Protein AF-A0AAW3HEC1-F1 (afdb_monomer_lite)

Sequence (318 aa):
MKDIKKDVIDVPFTTSTTESTTIYQYTATEDMMFLAEIMDSTYYPVSLELYQTDSQTASQIVFEYQYSIGADRGYVFMPAGSQWSFEMSLTHTAASGTISFQFTPAAEASIPFSLPPQSRTLLTSFTAPIYSNMELALYAASAFPLDAQVVDKAGNVLGAYSYMSDPYMHVSWFFNGTTFEPGSEYDIYISNPADSGSDVSGYFILELLLTENDSAQFTLPADKLPQTVYTRVSPSDEYITKVTLAEASDLPVILQITNGDLVMEHEFFIAGQQWQPDQIVYFKFNSETQFNLINNTSPLTAVNGQLDFIFTPHNNME

Structure (mmCIF, N/CA/C/O backbone):
data_AF-A0AAW3HEC1-F1
#
_entry.id   AF-A0AAW3HEC1-F1
#
loop_
_atom_site.group_PDB
_atom_site.id
_atom_site.type_symbol
_atom_site.label_atom_id
_atom_site.label_alt_id
_atom_site.label_comp_id
_atom_site.label_asym_id
_atom_site.label_entity_id
_atom_site.label_seq_id
_atom_site.pdbx_PDB_ins_code
_atom_site.Cartn_x
_atom_site.Cartn_y
_atom_site.Cartn_z
_atom_site.occupancy
_atom_site.B_iso_or_equiv
_atom_site.auth_seq_id
_atom_site.auth_comp_id
_atom_site.auth_asym_id
_atom_site.auth_atom_id
_atom_site.pdbx_PDB_model_num
ATOM 1 N N . MET A 1 1 ? 21.478 -14.865 -0.674 1.00 31.72 1 MET A N 1
ATOM 2 C CA . MET A 1 1 ? 21.033 -13.489 -0.956 1.00 31.72 1 MET A CA 1
ATOM 3 C C . MET A 1 1 ? 22.146 -12.832 -1.744 1.00 31.72 1 MET A C 1
ATOM 5 O O . MET A 1 1 ? 23.281 -12.910 -1.294 1.00 31.72 1 MET A O 1
ATOM 9 N N . LYS A 1 2 ? 21.873 -12.353 -2.961 1.00 29.81 2 LYS A N 1
ATOM 10 C CA . LYS A 1 2 ? 22.824 -11.495 -3.677 1.00 29.81 2 LYS A CA 1
ATOM 11 C C . LYS A 1 2 ? 22.754 -10.122 -3.014 1.00 29.81 2 LYS A C 1
ATOM 13 O O . LYS A 1 2 ? 21.647 -9.656 -2.762 1.00 29.81 2 LYS A O 1
ATOM 18 N N . ASP A 1 3 ? 23.902 -9.530 -2.711 1.00 32.19 3 ASP A N 1
ATOM 19 C CA . ASP A 1 3 ? 23.981 -8.142 -2.262 1.00 32.19 3 ASP A CA 1
ATOM 20 C C . ASP A 1 3 ? 23.429 -7.255 -3.383 1.00 32.19 3 ASP A C 1
ATOM 22 O O . ASP A 1 3 ? 24.042 -7.143 -4.445 1.00 32.19 3 ASP A O 1
ATOM 26 N N . ILE A 1 4 ? 22.236 -6.700 -3.172 1.00 40.84 4 ILE A N 1
ATOM 27 C CA . ILE A 1 4 ? 21.611 -5.746 -4.089 1.00 40.84 4 ILE A CA 1
ATOM 28 C C . ILE A 1 4 ? 22.456 -4.475 -4.015 1.00 40.84 4 ILE A C 1
ATOM 30 O O . ILE A 1 4 ? 22.558 -3.862 -2.948 1.00 40.84 4 ILE A O 1
ATOM 34 N N . LYS A 1 5 ? 23.089 -4.081 -5.123 1.00 45.50 5 LYS A N 1
ATOM 35 C CA . LYS A 1 5 ? 23.724 -2.763 -5.216 1.00 45.50 5 LYS A CA 1
ATOM 36 C C . LYS A 1 5 ? 22.615 -1.728 -5.355 1.00 45.50 5 LYS A C 1
ATOM 38 O O . LYS A 1 5 ? 22.161 -1.435 -6.453 1.00 45.50 5 LYS A O 1
ATOM 43 N N . LYS A 1 6 ? 22.165 -1.216 -4.216 1.00 58.75 6 LYS A N 1
ATOM 44 C CA . LYS A 1 6 ? 21.330 -0.024 -4.150 1.00 58.75 6 LYS A CA 1
ATOM 45 C C . LYS A 1 6 ? 22.248 1.189 -4.224 1.00 58.75 6 LYS A C 1
ATOM 47 O O . LYS A 1 6 ? 23.088 1.360 -3.339 1.00 58.75 6 LYS A O 1
ATOM 52 N N . ASP A 1 7 ? 22.085 2.014 -5.251 1.00 73.44 7 ASP A N 1
ATOM 53 C CA . ASP A 1 7 ? 22.630 3.367 -5.212 1.00 73.44 7 ASP A CA 1
ATOM 54 C C . ASP A 1 7 ? 21.612 4.226 -4.462 1.00 73.44 7 ASP A C 1
ATOM 56 O O . ASP A 1 7 ? 20.541 4.542 -4.980 1.00 73.44 7 ASP A O 1
ATOM 60 N N . VAL A 1 8 ? 21.929 4.522 -3.202 1.00 80.69 8 VAL A N 1
ATOM 61 C CA . VAL A 1 8 ? 21.135 5.396 -2.332 1.00 80.69 8 VAL A CA 1
ATOM 62 C C . VAL A 1 8 ? 21.803 6.762 -2.300 1.00 80.69 8 VAL A C 1
ATOM 64 O O . VAL A 1 8 ? 23.005 6.863 -2.035 1.00 80.69 8 VAL A O 1
ATOM 67 N N . ILE A 1 9 ? 21.038 7.803 -2.609 1.00 84.25 9 ILE A N 1
ATOM 68 C CA . ILE A 1 9 ? 21.532 9.171 -2.727 1.00 84.25 9 ILE A CA 1
ATOM 69 C C . ILE A 1 9 ? 20.620 10.092 -1.932 1.00 84.25 9 ILE A C 1
ATOM 71 O O . ILE A 1 9 ? 19.486 10.346 -2.325 1.00 84.25 9 ILE A O 1
ATOM 75 N N . ASP A 1 10 ? 21.161 10.641 -0.852 1.00 84.69 10 ASP A N 1
ATOM 76 C CA . ASP A 1 10 ? 20.460 11.614 -0.024 1.00 84.69 10 ASP A CA 1
ATOM 77 C C . ASP A 1 10 ? 20.751 13.028 -0.531 1.00 84.69 10 ASP A C 1
ATOM 79 O O . ASP A 1 10 ? 21.907 13.452 -0.642 1.00 84.69 10 ASP A O 1
ATOM 83 N N . VAL A 1 11 ? 19.692 13.767 -0.849 1.00 84.88 11 VAL A N 1
ATOM 84 C CA . VAL A 1 11 ? 19.761 15.115 -1.407 1.00 84.88 11 VAL A CA 1
ATOM 85 C C . VAL A 1 11 ? 19.041 16.083 -0.470 1.00 84.88 11 VAL A C 1
ATOM 87 O O . VAL A 1 11 ? 17.834 15.948 -0.250 1.00 84.88 11 VAL A O 1
ATOM 90 N N . PRO A 1 12 ? 19.740 17.086 0.091 1.00 85.94 12 PRO A N 1
ATOM 91 C CA . PRO A 1 12 ? 19.075 18.133 0.845 1.00 85.94 12 PRO A CA 1
ATOM 92 C C . PRO A 1 12 ? 18.252 19.005 -0.105 1.00 85.94 12 PRO A C 1
ATOM 94 O O . PRO A 1 12 ? 18.717 19.372 -1.186 1.00 85.94 12 PRO A O 1
ATOM 97 N N . PHE A 1 13 ? 17.055 19.397 0.319 1.00 82.56 13 PHE A N 1
ATOM 98 C CA . PHE A 1 13 ? 16.207 20.312 -0.431 1.00 82.56 13 PHE A CA 1
ATOM 99 C C . PHE A 1 13 ? 15.850 21.550 0.387 1.00 82.56 13 PHE A C 1
ATOM 101 O O . PHE A 1 13 ? 15.778 21.554 1.618 1.00 82.56 13 PHE A O 1
ATOM 108 N N . THR A 1 14 ? 15.612 22.642 -0.325 1.00 78.25 14 THR A N 1
ATOM 109 C CA . THR A 1 14 ? 14.980 23.846 0.206 1.00 78.25 14 THR A CA 1
ATOM 110 C C . THR A 1 14 ? 14.067 24.377 -0.879 1.00 78.25 14 THR A C 1
ATOM 112 O O . THR A 1 14 ? 14.481 24.516 -2.026 1.00 78.25 14 THR A O 1
ATOM 115 N N . THR A 1 15 ? 12.823 24.643 -0.519 1.00 72.88 15 THR A N 1
ATOM 116 C CA . THR A 1 15 ? 11.780 25.067 -1.454 1.00 72.88 15 THR A CA 1
ATOM 117 C C . THR A 1 15 ? 11.322 26.484 -1.140 1.00 72.88 15 THR A C 1
ATOM 119 O O . THR A 1 15 ? 11.406 26.950 0.000 1.00 72.88 15 THR A O 1
ATOM 122 N N . SER A 1 16 ? 10.826 27.180 -2.162 1.00 68.56 16 SER A N 1
ATOM 123 C CA . SER A 1 16 ? 10.158 28.473 -2.013 1.00 68.56 16 SER A CA 1
ATOM 124 C C . SER A 1 16 ? 8.678 28.341 -2.377 1.00 68.56 16 SER A C 1
ATOM 126 O O . SER A 1 16 ? 8.289 27.427 -3.094 1.00 68.56 16 SER A O 1
ATOM 128 N N . THR A 1 17 ? 7.836 29.252 -1.894 1.00 65.69 17 THR A N 1
ATOM 129 C CA . THR A 1 17 ? 6.371 29.190 -2.068 1.00 65.69 17 THR A CA 1
ATOM 130 C C . THR A 1 17 ? 5.877 29.442 -3.498 1.00 65.69 17 THR A C 1
ATOM 132 O O . THR A 1 17 ? 4.670 29.492 -3.707 1.00 65.69 17 THR A O 1
ATOM 135 N N . THR A 1 18 ? 6.762 29.710 -4.460 1.00 63.62 18 THR A N 1
ATOM 136 C CA . THR A 1 18 ? 6.374 30.290 -5.758 1.00 63.62 18 THR A CA 1
ATOM 137 C C . THR A 1 18 ? 6.960 29.608 -6.988 1.00 63.62 18 THR A C 1
ATOM 139 O O . THR A 1 18 ? 6.487 29.901 -8.081 1.00 63.62 18 THR A O 1
ATOM 142 N N . GLU A 1 19 ? 7.956 28.730 -6.855 1.00 66.31 19 GLU A N 1
ATOM 143 C CA . GLU A 1 19 ? 8.643 28.114 -8.001 1.00 66.31 19 GLU A CA 1
ATOM 144 C C . GLU A 1 19 ? 9.064 26.676 -7.670 1.00 66.31 19 GLU A C 1
ATOM 146 O O . GLU A 1 19 ? 9.507 26.411 -6.546 1.00 66.31 19 GLU A O 1
ATOM 151 N N . SER A 1 20 ? 8.950 25.766 -8.647 1.00 68.19 20 SER A N 1
ATOM 152 C CA . SER A 1 20 ? 9.616 24.465 -8.580 1.00 68.19 20 SER A CA 1
ATOM 153 C C . SER A 1 20 ? 11.127 24.681 -8.659 1.00 68.19 20 SER A C 1
ATOM 155 O O . SER A 1 20 ? 11.620 25.619 -9.290 1.00 68.19 20 SER A O 1
ATOM 157 N N . THR A 1 21 ? 11.896 23.859 -7.955 1.00 74.00 21 THR A N 1
ATOM 158 C CA . THR A 1 21 ? 13.360 23.904 -8.030 1.00 74.00 21 THR A CA 1
ATOM 159 C C . THR A 1 21 ? 13.881 22.509 -8.303 1.00 74.00 21 THR A C 1
ATOM 161 O O . THR A 1 21 ? 13.574 21.582 -7.554 1.00 74.00 21 THR A O 1
ATOM 164 N N . THR A 1 22 ? 14.694 22.360 -9.352 1.00 80.19 22 THR A N 1
ATOM 165 C CA . THR A 1 22 ? 15.423 21.118 -9.608 1.00 80.19 22 THR A CA 1
ATOM 166 C C . THR A 1 22 ? 16.397 20.848 -8.466 1.00 80.19 22 THR A C 1
ATOM 168 O O . THR A 1 22 ? 17.289 21.651 -8.193 1.00 80.19 22 THR A O 1
ATOM 171 N N . ILE A 1 23 ? 16.237 19.703 -7.810 1.00 81.31 23 ILE A N 1
ATOM 172 C CA . ILE A 1 23 ? 17.068 19.285 -6.677 1.00 81.31 23 ILE A CA 1
ATOM 173 C C . ILE A 1 23 ? 18.045 18.174 -7.054 1.00 81.31 23 ILE A C 1
ATOM 175 O O . ILE A 1 23 ? 19.104 18.058 -6.442 1.00 81.31 23 ILE A O 1
ATOM 179 N N . TYR A 1 24 ? 17.734 17.382 -8.083 1.00 82.06 24 TYR A N 1
ATOM 180 C CA . TYR A 1 24 ? 18.587 16.281 -8.514 1.00 82.06 24 TYR A CA 1
ATOM 181 C C . TYR A 1 24 ? 18.452 16.007 -10.014 1.00 82.06 24 TYR A C 1
ATOM 183 O O . TYR A 1 24 ? 17.400 16.239 -10.610 1.00 82.06 24 TYR A O 1
ATOM 191 N N . GLN A 1 25 ? 19.530 15.512 -10.625 1.00 83.62 25 GLN A N 1
ATOM 192 C CA . GLN A 1 25 ? 19.539 15.028 -12.003 1.00 83.62 25 GLN A CA 1
ATOM 193 C C . GLN A 1 25 ? 20.238 13.677 -12.074 1.00 83.62 25 GLN A C 1
ATOM 195 O O . GLN A 1 25 ? 21.302 13.489 -11.483 1.00 83.62 25 GLN A O 1
ATOM 200 N N . TYR A 1 26 ? 19.661 12.764 -12.847 1.00 81.62 26 TYR A N 1
ATOM 201 C CA . TYR A 1 26 ? 20.168 11.410 -13.022 1.00 81.62 26 TYR A CA 1
ATOM 202 C C . TYR A 1 26 ? 20.198 11.025 -14.497 1.00 81.62 26 TYR A C 1
ATOM 204 O O . TYR A 1 26 ? 19.340 11.439 -15.271 1.00 81.62 26 TYR A O 1
ATOM 212 N N . THR A 1 27 ? 21.185 10.230 -14.902 1.00 82.38 27 THR A N 1
ATOM 213 C CA . THR A 1 27 ? 21.232 9.622 -16.238 1.00 82.38 27 THR A CA 1
ATOM 214 C C . THR A 1 27 ? 21.297 8.115 -16.078 1.00 82.38 27 THR A C 1
ATOM 216 O O . THR A 1 27 ? 22.287 7.592 -15.568 1.00 82.38 27 THR A O 1
ATOM 219 N N . ALA A 1 28 ? 20.245 7.427 -16.511 1.00 76.19 28 ALA A N 1
ATOM 220 C CA . ALA A 1 28 ? 20.147 5.983 -16.396 1.00 76.19 28 ALA A CA 1
ATOM 221 C C . ALA A 1 28 ? 21.100 5.310 -17.390 1.00 76.19 28 ALA A C 1
ATOM 223 O O . ALA A 1 28 ? 21.056 5.575 -18.592 1.00 76.19 28 ALA A O 1
ATOM 224 N N . THR A 1 29 ? 21.987 4.446 -16.900 1.00 79.69 29 THR A N 1
ATOM 225 C CA . THR A 1 29 ? 22.937 3.695 -17.742 1.00 79.69 29 THR A CA 1
ATOM 226 C C . THR A 1 29 ? 22.419 2.320 -18.151 1.00 79.69 29 THR A C 1
ATOM 228 O O . THR A 1 29 ? 22.893 1.752 -19.131 1.00 79.69 29 THR A O 1
ATOM 231 N N . GLU A 1 30 ? 21.444 1.805 -17.414 1.00 75.94 30 GLU A N 1
ATOM 232 C CA . GLU A 1 30 ? 20.661 0.607 -17.704 1.00 75.94 30 GLU A CA 1
ATOM 233 C C . GLU A 1 30 ? 19.200 0.873 -17.318 1.00 75.94 30 GLU A C 1
ATOM 235 O O . GLU A 1 30 ? 18.882 1.970 -16.857 1.00 75.94 30 GLU A O 1
ATOM 240 N N . ASP A 1 31 ? 18.308 -0.087 -17.546 1.00 74.25 31 ASP A N 1
ATOM 241 C CA . ASP A 1 31 ? 16.920 0.033 -17.108 1.00 74.25 31 ASP A CA 1
ATOM 242 C C . ASP A 1 31 ? 16.873 -0.018 -15.575 1.00 74.25 31 ASP A C 1
ATOM 244 O O . ASP A 1 31 ? 17.313 -1.000 -14.975 1.00 74.25 31 ASP A O 1
ATOM 248 N N . MET A 1 32 ? 16.355 1.032 -14.938 1.00 74.31 32 MET A N 1
ATOM 249 C CA . MET A 1 32 ? 16.345 1.193 -13.482 1.00 74.31 32 MET A CA 1
ATOM 250 C C . MET A 1 32 ? 14.923 1.341 -12.944 1.00 74.31 32 MET A C 1
ATOM 252 O O . MET A 1 32 ? 14.012 1.805 -13.625 1.00 74.31 32 MET A O 1
ATOM 256 N N . MET A 1 33 ? 14.770 0.985 -11.678 1.00 74.62 33 MET A N 1
ATOM 257 C CA . MET A 1 33 ? 13.635 1.313 -10.833 1.00 74.62 33 MET A CA 1
ATOM 258 C C . MET A 1 33 ? 14.072 2.366 -9.827 1.00 74.62 33 MET A C 1
ATOM 260 O O . MET A 1 33 ? 15.160 2.277 -9.251 1.00 74.62 33 MET A O 1
ATOM 264 N N . PHE A 1 34 ? 13.210 3.348 -9.631 1.00 73.81 34 PHE A N 1
ATOM 265 C CA . PHE A 1 34 ? 13.427 4.492 -8.766 1.00 73.81 34 PHE A CA 1
ATOM 266 C C . PHE A 1 34 ? 12.439 4.483 -7.611 1.00 73.81 34 PHE A C 1
ATOM 268 O O . PHE A 1 34 ? 11.256 4.279 -7.850 1.00 73.81 34 PHE A O 1
ATOM 275 N N . LEU A 1 35 ? 12.921 4.762 -6.405 1.00 74.31 35 LEU A N 1
ATOM 276 C CA . LEU A 1 35 ? 12.118 5.086 -5.230 1.00 74.31 35 LEU A CA 1
ATOM 277 C C . LEU A 1 35 ? 12.614 6.420 -4.659 1.00 74.31 35 LEU A C 1
ATOM 279 O O . LEU A 1 35 ? 13.824 6.620 -4.533 1.00 74.31 35 LEU A O 1
ATOM 283 N N . ALA A 1 36 ? 11.694 7.313 -4.302 1.00 72.56 36 ALA A N 1
ATOM 284 C CA . ALA A 1 36 ? 11.990 8.528 -3.546 1.00 72.56 36 ALA A CA 1
ATOM 285 C C . ALA A 1 36 ? 11.328 8.463 -2.170 1.00 72.56 36 ALA A C 1
ATOM 287 O O . ALA A 1 36 ? 10.172 8.065 -2.065 1.00 72.56 36 ALA A O 1
ATOM 288 N N . GLU A 1 37 ? 12.038 8.903 -1.136 1.00 71.06 37 GLU A N 1
ATOM 289 C CA . GLU A 1 37 ? 11.546 8.929 0.242 1.00 71.06 37 GLU A CA 1
ATOM 290 C C . GLU A 1 37 ? 11.968 10.234 0.927 1.00 71.06 37 GLU A C 1
ATOM 292 O O . GLU A 1 37 ? 13.147 10.587 0.938 1.00 71.06 37 GLU A O 1
ATOM 297 N N . ILE A 1 38 ? 11.023 10.980 1.509 1.00 69.56 38 ILE A N 1
ATOM 298 C CA . ILE A 1 38 ? 11.360 12.157 2.323 1.00 69.56 38 ILE A CA 1
ATOM 299 C C . ILE A 1 38 ? 11.809 11.674 3.703 1.00 69.56 38 ILE A C 1
ATOM 301 O O . ILE A 1 38 ? 10.992 11.226 4.503 1.00 69.56 38 ILE A O 1
ATOM 305 N N . MET A 1 39 ? 13.101 11.822 3.990 1.00 70.88 39 MET A N 1
ATOM 306 C CA . MET A 1 39 ? 13.710 11.391 5.251 1.00 70.88 39 MET A CA 1
ATOM 307 C C . MET A 1 39 ? 13.364 12.341 6.401 1.00 70.88 39 MET A C 1
ATOM 309 O O . MET A 1 39 ? 13.151 11.921 7.537 1.00 70.88 39 MET A O 1
ATOM 313 N N . ASP A 1 40 ? 13.323 13.643 6.110 1.00 67.81 40 ASP A N 1
ATOM 314 C CA . ASP A 1 40 ? 12.948 14.693 7.050 1.00 67.81 40 ASP A CA 1
ATOM 315 C C . ASP A 1 40 ? 12.439 15.939 6.308 1.00 67.81 40 ASP A C 1
ATOM 317 O O . ASP A 1 40 ? 12.821 16.190 5.165 1.00 67.81 40 ASP A O 1
ATOM 321 N N . SER A 1 41 ? 11.579 16.734 6.955 1.00 69.81 41 SER A N 1
ATOM 322 C CA . SER A 1 41 ? 11.183 18.060 6.469 1.00 69.81 41 SER A CA 1
ATOM 323 C C . SER A 1 41 ? 10.659 18.949 7.592 1.00 69.81 41 SER A C 1
ATOM 325 O O . SER A 1 41 ? 10.068 18.479 8.566 1.00 69.81 41 SER A O 1
ATOM 327 N N . THR A 1 42 ? 10.841 20.259 7.435 1.00 70.69 42 THR A N 1
ATOM 328 C CA . THR A 1 42 ? 10.315 21.283 8.345 1.00 70.69 42 THR A CA 1
ATOM 329 C C . THR A 1 42 ? 8.823 21.571 8.159 1.00 70.69 42 THR A C 1
ATOM 331 O O . THR A 1 42 ? 8.225 22.181 9.048 1.00 70.69 42 THR A O 1
ATOM 334 N N . TYR A 1 43 ? 8.213 21.169 7.037 1.00 66.44 43 TYR A N 1
ATOM 335 C CA . TYR A 1 43 ? 6.794 21.398 6.747 1.00 66.44 43 TYR A CA 1
ATOM 336 C C . TYR A 1 43 ? 6.243 20.381 5.734 1.00 66.44 43 TYR A C 1
ATOM 338 O O . TYR A 1 43 ? 6.984 19.905 4.881 1.00 66.44 43 TYR A O 1
ATOM 346 N N . TYR A 1 44 ? 4.940 20.094 5.807 1.00 62.06 44 TYR A N 1
ATOM 347 C CA . TYR A 1 44 ? 4.244 19.106 4.971 1.00 62.06 44 TYR A CA 1
ATOM 348 C C . TYR A 1 44 ? 2.852 19.598 4.542 1.00 62.06 44 TYR A C 1
ATOM 350 O O . TYR A 1 44 ? 2.270 20.424 5.256 1.00 62.06 44 TYR A O 1
ATOM 358 N N . PRO A 1 45 ? 2.282 19.086 3.429 1.00 59.81 45 PRO A N 1
ATOM 359 C CA . PRO A 1 45 ? 2.844 18.105 2.476 1.00 59.81 45 PRO A CA 1
ATOM 360 C C . PRO A 1 45 ? 3.877 18.721 1.517 1.00 59.81 45 PRO A C 1
ATOM 362 O O . PRO A 1 45 ? 3.902 19.941 1.364 1.00 59.81 45 PRO A O 1
ATOM 365 N N . VAL A 1 46 ? 4.700 17.888 0.858 1.00 64.88 46 VAL A N 1
ATOM 366 C CA . VAL A 1 46 ? 5.667 18.313 -0.177 1.00 64.88 46 VAL A CA 1
ATOM 367 C C . VAL A 1 46 ? 5.398 17.577 -1.493 1.00 64.88 46 VAL A C 1
ATOM 369 O O . VAL A 1 46 ? 5.118 16.387 -1.471 1.00 64.88 46 VAL A O 1
ATOM 372 N N . SER A 1 47 ? 5.429 18.262 -2.643 1.00 70.25 47 SER A N 1
ATOM 373 C CA . SER A 1 47 ? 5.210 17.625 -3.954 1.00 70.25 47 SER A CA 1
ATOM 374 C C . SER A 1 47 ? 6.530 17.459 -4.697 1.00 70.25 47 SER A C 1
ATOM 376 O O . SER A 1 47 ? 7.302 18.409 -4.819 1.00 70.25 47 SER A O 1
ATOM 378 N N . LEU A 1 48 ? 6.789 16.247 -5.186 1.00 71.94 48 LEU A N 1
ATOM 379 C CA . LEU A 1 48 ? 7.933 15.950 -6.039 1.00 71.94 48 LEU A CA 1
ATOM 380 C C . LEU A 1 48 ? 7.416 15.717 -7.456 1.00 71.94 48 LEU A C 1
ATOM 382 O O . LEU A 1 48 ? 6.573 14.855 -7.712 1.00 71.94 48 LEU A O 1
ATOM 386 N N . GLU A 1 49 ? 7.969 16.471 -8.384 1.00 74.06 49 GLU A N 1
ATOM 387 C CA . GLU A 1 49 ? 7.683 16.385 -9.803 1.00 74.06 49 GLU A CA 1
ATOM 388 C C . GLU A 1 49 ? 8.888 15.773 -10.516 1.00 74.06 49 GLU A C 1
ATOM 390 O O . GLU A 1 49 ? 10.042 16.143 -10.275 1.00 74.06 49 GLU A O 1
ATOM 395 N N . LEU A 1 50 ? 8.625 14.808 -11.396 1.00 71.38 50 LEU A N 1
ATOM 396 C CA . LEU A 1 50 ? 9.656 14.128 -12.164 1.00 71.38 50 LEU A CA 1
ATOM 397 C C . LEU A 1 50 ? 9.523 14.460 -13.644 1.00 71.38 50 LEU A C 1
ATOM 399 O O . LEU A 1 50 ? 8.474 14.291 -14.276 1.00 71.38 50 LEU A O 1
ATOM 403 N N . TYR A 1 51 ? 10.654 14.853 -14.210 1.00 70.69 51 TYR A N 1
ATOM 404 C CA . TYR A 1 51 ? 10.775 15.247 -15.598 1.00 70.69 51 TYR A CA 1
ATOM 405 C C . TYR A 1 51 ? 11.814 14.371 -16.274 1.00 70.69 51 TYR A C 1
ATOM 407 O O . TYR A 1 51 ? 12.994 14.412 -15.926 1.00 70.69 51 TYR A O 1
ATOM 415 N N . GLN A 1 52 ? 11.417 13.616 -17.290 1.00 65.69 52 GLN A N 1
ATOM 416 C CA . GLN A 1 52 ? 12.392 13.083 -18.230 1.00 65.69 52 GLN A CA 1
ATOM 417 C C . GLN A 1 52 ? 12.835 14.231 -19.141 1.00 65.69 52 GLN A C 1
ATOM 419 O O . GLN A 1 52 ? 12.020 14.924 -19.746 1.00 65.69 52 GLN A O 1
ATOM 424 N N . THR A 1 53 ? 14.136 14.469 -19.206 1.00 63.91 53 THR A N 1
ATOM 425 C CA . THR A 1 53 ? 14.731 15.575 -19.954 1.00 63.91 53 THR A CA 1
ATOM 426 C C . THR A 1 53 ? 15.600 15.002 -21.060 1.00 63.91 53 THR A C 1
ATOM 428 O O . THR A 1 53 ? 16.657 14.440 -20.806 1.00 63.91 53 THR A O 1
ATOM 431 N N . ASP A 1 54 ? 15.180 15.136 -22.310 1.00 56.75 54 ASP A N 1
ATOM 432 C CA . ASP A 1 54 ? 15.935 14.726 -23.494 1.00 56.75 54 ASP A CA 1
ATOM 433 C C . ASP A 1 54 ? 16.882 15.843 -23.951 1.00 56.75 54 ASP A C 1
ATOM 435 O O . ASP A 1 54 ? 16.955 16.193 -25.119 1.00 56.75 54 ASP A O 1
ATOM 439 N N . SER A 1 55 ? 17.650 16.417 -23.023 1.00 49.50 55 SER A N 1
ATOM 440 C CA . SER A 1 55 ? 18.578 17.526 -23.270 1.00 49.50 55 SER A CA 1
ATOM 441 C C . SER A 1 55 ? 17.938 18.765 -23.946 1.00 49.50 55 SER A C 1
ATOM 443 O O . SER A 1 55 ? 17.741 18.837 -25.151 1.00 49.50 55 SER A O 1
ATOM 445 N N . GLN A 1 56 ? 17.772 19.829 -23.152 1.00 39.00 56 GLN A N 1
ATOM 446 C CA . GLN A 1 56 ? 17.527 21.236 -23.544 1.00 39.00 56 GLN A CA 1
ATOM 447 C C . GLN A 1 56 ? 16.103 21.804 -23.492 1.00 39.00 56 GLN A C 1
ATOM 449 O O . GLN A 1 56 ? 15.965 23.019 -23.634 1.00 39.00 56 GLN A O 1
ATOM 454 N N . THR A 1 57 ? 15.044 21.051 -23.199 1.00 42.56 57 THR A N 1
ATOM 455 C CA . THR A 1 57 ? 13.765 21.671 -22.788 1.00 42.56 57 THR A CA 1
ATOM 456 C C . THR A 1 57 ? 12.899 20.646 -22.064 1.00 42.56 57 THR A C 1
ATOM 458 O O . THR A 1 57 ? 12.583 19.610 -22.636 1.00 42.56 57 THR A O 1
ATOM 461 N N . ALA A 1 58 ? 12.534 20.905 -20.802 1.00 46.31 58 ALA A N 1
ATOM 462 C CA . ALA A 1 58 ? 11.596 20.060 -20.062 1.00 46.31 58 ALA A CA 1
ATOM 463 C C . ALA A 1 58 ? 10.247 20.074 -20.796 1.00 46.31 58 ALA A C 1
ATOM 465 O O . ALA A 1 58 ? 9.538 21.078 -20.775 1.00 46.31 58 ALA A O 1
ATOM 466 N N . SER A 1 59 ? 9.951 19.007 -21.538 1.00 48.38 59 SER A N 1
ATOM 467 C CA . SER A 1 59 ? 8.840 19.007 -22.497 1.00 48.38 59 SER A CA 1
ATOM 468 C C . SER A 1 59 ? 7.612 18.232 -22.023 1.00 48.38 59 SER A C 1
ATOM 470 O O . SER A 1 59 ? 6.558 18.366 -22.639 1.00 48.38 59 SER A O 1
ATOM 472 N N . GLN A 1 60 ? 7.690 17.462 -20.934 1.00 52.47 60 GLN A N 1
ATOM 473 C CA . GLN A 1 60 ? 6.521 16.772 -20.389 1.00 52.47 60 GLN A CA 1
ATOM 474 C C . GLN A 1 60 ? 6.744 16.409 -18.915 1.00 52.47 60 GLN A C 1
ATOM 476 O O . GLN A 1 60 ? 7.789 15.858 -18.570 1.00 52.47 60 GLN A O 1
ATOM 481 N N . ILE A 1 61 ? 5.771 16.717 -18.048 1.00 52.41 61 ILE A N 1
ATOM 482 C CA . ILE A 1 61 ? 5.680 16.084 -16.725 1.00 52.41 61 ILE A CA 1
ATOM 483 C C . ILE A 1 61 ? 5.416 14.609 -17.008 1.00 52.41 61 ILE A C 1
ATOM 485 O O . ILE A 1 61 ? 4.372 14.264 -17.561 1.00 52.41 61 ILE A O 1
ATOM 489 N N . VAL A 1 62 ? 6.386 13.755 -16.698 1.00 52.94 62 VAL A N 1
ATOM 490 C CA . VAL A 1 62 ? 6.234 12.307 -16.888 1.00 52.94 62 VAL A CA 1
ATOM 491 C C . VAL A 1 62 ? 5.543 11.699 -15.671 1.00 52.94 62 VAL A C 1
ATOM 493 O O . VAL A 1 62 ? 4.833 10.701 -15.792 1.00 52.94 62 VAL A O 1
ATOM 496 N N . PHE A 1 63 ? 5.693 12.337 -14.505 1.00 55.31 63 PHE A N 1
ATOM 497 C CA . PHE A 1 63 ? 5.041 11.919 -13.277 1.00 55.31 63 PHE A CA 1
ATOM 498 C C . PHE A 1 63 ? 4.962 13.072 -12.259 1.00 55.31 63 PHE A C 1
ATOM 500 O O . PHE A 1 63 ? 5.965 13.732 -11.990 1.00 55.31 63 PHE A O 1
ATOM 507 N N . GLU A 1 64 ? 3.777 13.312 -11.694 1.00 53.81 64 GLU A N 1
ATOM 508 C CA . GLU A 1 64 ? 3.557 14.227 -10.564 1.00 53.81 64 GLU A CA 1
ATOM 509 C C . GLU A 1 64 ? 3.136 13.386 -9.360 1.00 53.81 64 GLU A C 1
ATOM 511 O O . GLU A 1 64 ? 2.196 12.592 -9.458 1.00 53.81 64 GLU A O 1
ATOM 516 N N . TYR A 1 65 ? 3.835 13.542 -8.236 1.00 56.41 65 TYR A N 1
ATOM 517 C CA . TYR A 1 65 ? 3.544 12.798 -7.020 1.00 56.41 65 TYR A CA 1
ATOM 518 C C . TYR A 1 65 ? 3.467 13.743 -5.822 1.00 56.41 65 TYR A C 1
ATOM 520 O O . TYR A 1 65 ? 4.409 14.480 -5.515 1.00 56.41 65 TYR A O 1
ATOM 528 N N . GLN A 1 66 ? 2.330 13.726 -5.131 1.00 51.31 66 GLN A N 1
ATOM 529 C CA . GLN A 1 66 ? 2.167 14.452 -3.876 1.00 51.31 66 GLN A CA 1
ATOM 530 C C . GLN A 1 66 ? 2.658 13.552 -2.746 1.00 51.31 66 GLN A C 1
ATOM 532 O O . GLN A 1 66 ? 1.969 12.612 -2.370 1.00 51.31 66 GLN A O 1
ATOM 537 N N . TYR A 1 67 ? 3.853 13.821 -2.220 1.00 52.03 67 TYR A N 1
ATOM 538 C CA . TYR A 1 67 ? 4.394 13.051 -1.106 1.00 52.03 67 TYR A CA 1
ATOM 539 C C . TYR A 1 67 ? 3.742 13.490 0.212 1.00 52.03 67 TYR A C 1
ATOM 541 O O . TYR A 1 67 ? 3.843 14.642 0.653 1.00 52.03 67 TYR A O 1
ATOM 549 N N . SER A 1 68 ? 3.117 12.523 0.874 1.00 43.88 68 SER A N 1
ATOM 550 C CA . SER A 1 68 ? 2.897 12.519 2.319 1.00 43.88 68 SER A CA 1
ATOM 551 C C . SER A 1 68 ? 4.040 11.751 2.994 1.00 43.88 68 SER A C 1
ATOM 553 O O . SER A 1 68 ? 4.550 10.798 2.408 1.00 43.88 68 SER A O 1
ATOM 555 N N . ILE A 1 69 ? 4.461 12.121 4.213 1.00 40.03 69 ILE A N 1
ATOM 556 C CA . ILE A 1 69 ? 5.485 11.338 4.941 1.00 40.03 69 ILE A CA 1
ATOM 557 C C . ILE A 1 69 ? 5.013 9.892 5.043 1.00 40.03 69 ILE A C 1
ATOM 559 O O . ILE A 1 69 ? 3.894 9.672 5.500 1.00 40.03 69 ILE A O 1
ATOM 563 N N . GLY A 1 70 ? 5.860 8.931 4.674 1.00 39.84 70 GLY A N 1
ATOM 564 C CA . GLY A 1 70 ? 5.691 7.512 4.992 1.00 39.84 70 GLY A CA 1
ATOM 565 C C . GLY A 1 70 ? 4.495 6.796 4.362 1.00 39.84 70 GLY A C 1
ATOM 566 O O . GLY A 1 70 ? 4.238 5.671 4.754 1.00 39.84 70 GLY A O 1
ATOM 567 N N . ALA A 1 71 ? 3.742 7.395 3.435 1.00 41.66 71 ALA A N 1
ATOM 568 C CA . ALA A 1 71 ? 2.518 6.764 2.919 1.00 41.66 71 ALA A CA 1
ATOM 569 C C . ALA A 1 71 ? 2.604 6.293 1.462 1.00 41.66 71 ALA A C 1
ATOM 571 O O . ALA A 1 71 ? 1.766 5.506 1.038 1.00 41.66 71 ALA A O 1
ATOM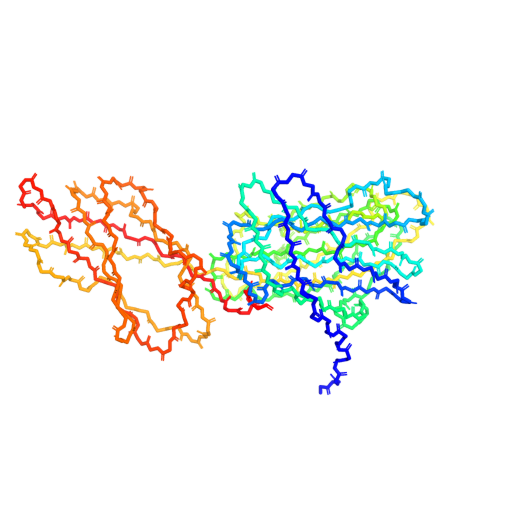 572 N N . ASP A 1 72 ? 3.590 6.758 0.699 1.00 44.75 72 ASP A N 1
ATOM 573 C CA . ASP A 1 72 ? 3.462 6.783 -0.751 1.00 44.75 72 ASP A CA 1
ATOM 574 C C . ASP A 1 72 ? 4.808 6.423 -1.419 1.00 44.75 72 ASP A C 1
ATOM 576 O O . ASP A 1 72 ? 5.720 7.246 -1.536 1.00 44.75 72 ASP A O 1
ATOM 580 N N . ARG A 1 73 ? 4.943 5.152 -1.833 1.00 49.50 73 ARG A N 1
ATOM 581 C CA . ARG A 1 73 ? 6.064 4.639 -2.639 1.00 49.50 73 ARG A CA 1
ATOM 582 C C . ARG A 1 73 ? 5.790 4.870 -4.122 1.00 49.50 73 ARG A C 1
ATOM 584 O O . ARG A 1 73 ? 4.946 4.210 -4.728 1.00 49.50 73 ARG A O 1
ATOM 591 N N . GLY A 1 74 ? 6.535 5.778 -4.744 1.00 51.25 74 GLY A N 1
ATOM 592 C CA . GLY A 1 74 ? 6.524 5.949 -6.196 1.00 51.25 74 GLY A CA 1
A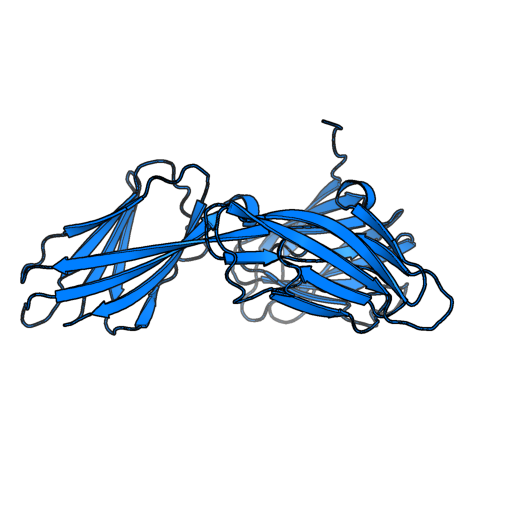TOM 593 C C . GLY A 1 74 ? 7.621 5.119 -6.858 1.00 51.25 74 GLY A C 1
ATOM 594 O O . GLY A 1 74 ? 8.761 5.571 -6.899 1.00 51.25 74 GLY A O 1
ATOM 595 N N . TYR A 1 75 ? 7.297 3.941 -7.400 1.00 58.16 75 TYR A N 1
ATOM 596 C CA . TYR A 1 75 ? 8.247 3.148 -8.189 1.00 58.16 75 TYR A CA 1
ATOM 597 C C . TYR A 1 75 ? 8.254 3.584 -9.655 1.00 58.16 75 TYR A C 1
ATOM 599 O O . TYR A 1 75 ? 7.440 3.129 -10.451 1.00 58.16 75 TYR A O 1
ATOM 607 N N . VAL A 1 76 ? 9.203 4.428 -10.054 1.00 63.62 76 VAL A N 1
ATOM 608 C CA . VAL A 1 76 ? 9.286 4.900 -11.448 1.00 63.62 76 VAL A CA 1
ATOM 609 C C . VAL A 1 76 ? 10.274 4.057 -12.247 1.00 63.62 76 VAL A C 1
ATOM 611 O O . VAL A 1 76 ? 11.409 3.844 -11.824 1.00 63.62 76 VAL A O 1
ATOM 614 N N . PHE A 1 77 ? 9.850 3.571 -13.415 1.00 68.94 77 PHE A N 1
ATOM 615 C CA . PHE A 1 77 ? 10.751 2.923 -14.363 1.00 68.94 77 PHE A CA 1
ATOM 616 C C . PHE A 1 77 ? 11.525 3.977 -15.158 1.00 68.94 77 PHE A C 1
ATOM 618 O O . PHE A 1 77 ? 10.935 4.865 -15.771 1.00 68.94 77 PHE A O 1
ATOM 625 N N . MET A 1 78 ? 12.847 3.849 -15.181 1.00 72.56 78 MET A N 1
ATOM 626 C CA . MET A 1 78 ? 13.754 4.750 -15.881 1.00 72.56 78 MET A CA 1
ATOM 627 C C . MET A 1 78 ? 14.513 3.958 -16.958 1.00 72.56 78 MET A C 1
ATOM 629 O O . MET A 1 78 ? 15.372 3.147 -16.610 1.00 72.56 78 MET A O 1
ATOM 633 N N . PRO A 1 79 ? 14.234 4.163 -18.258 1.00 69.56 79 PRO A N 1
ATOM 634 C CA . PRO A 1 79 ? 14.873 3.400 -19.325 1.00 69.56 79 PRO A CA 1
ATOM 635 C C . PRO A 1 79 ? 16.354 3.755 -19.471 1.00 69.56 79 PRO A C 1
ATOM 637 O O . PRO A 1 79 ? 16.747 4.915 -19.307 1.00 69.56 79 PRO A O 1
ATOM 640 N N . ALA A 1 80 ? 17.173 2.789 -19.877 1.00 75.75 80 ALA A N 1
ATOM 641 C CA . ALA A 1 80 ? 18.578 3.035 -20.183 1.00 75.75 80 ALA A CA 1
ATOM 642 C C . ALA A 1 80 ? 18.761 4.182 -21.202 1.00 75.75 80 ALA A C 1
ATOM 644 O O . ALA A 1 80 ? 18.049 4.281 -22.202 1.00 75.75 80 ALA A O 1
ATOM 645 N N . GLY A 1 81 ? 19.751 5.047 -20.975 1.00 74.31 81 GLY A N 1
ATOM 646 C CA . GLY A 1 81 ? 20.090 6.170 -21.855 1.00 74.31 81 GLY A CA 1
ATOM 647 C C . GLY A 1 81 ? 19.198 7.407 -21.708 1.00 74.31 81 GLY A C 1
ATOM 648 O O . GLY A 1 81 ? 19.365 8.357 -22.471 1.00 74.31 81 GLY A O 1
ATOM 649 N N . SER A 1 82 ? 18.274 7.422 -20.745 1.00 72.81 82 SER A N 1
ATOM 650 C CA . SER A 1 82 ? 17.437 8.586 -20.443 1.00 72.81 82 SER A CA 1
ATOM 651 C C . SER A 1 82 ? 18.037 9.464 -19.341 1.00 72.81 82 SER A C 1
ATOM 653 O O . SER A 1 82 ? 18.694 8.975 -18.419 1.00 72.81 82 SER A O 1
ATOM 655 N N . GLN A 1 83 ? 17.801 10.775 -19.427 1.00 79.00 83 GLN A N 1
ATOM 656 C CA . GLN A 1 83 ? 18.152 11.734 -18.382 1.00 79.00 83 GLN A CA 1
ATOM 657 C C . GLN A 1 83 ? 16.879 12.227 -17.693 1.00 79.00 83 GLN A C 1
ATOM 659 O O . GLN A 1 83 ? 15.880 12.512 -18.346 1.00 79.00 83 GLN A O 1
ATOM 664 N N . TRP A 1 84 ? 16.929 12.348 -16.373 1.00 78.94 84 TRP A N 1
ATOM 665 C CA . TRP A 1 84 ? 15.803 12.706 -15.521 1.00 78.94 84 TRP A CA 1
ATOM 666 C C . TRP A 1 84 ? 16.182 13.854 -14.595 1.00 78.94 84 TRP A C 1
ATOM 668 O O . TRP A 1 84 ? 17.313 13.923 -14.113 1.00 78.94 84 TRP A O 1
ATOM 678 N N . SER A 1 85 ? 15.229 14.746 -14.364 1.00 79.19 85 SER A N 1
ATOM 679 C CA . SER A 1 85 ? 15.303 15.860 -13.427 1.00 79.19 85 SER A CA 1
ATOM 680 C C . SER A 1 85 ? 14.200 15.701 -12.387 1.00 79.19 85 SER A C 1
ATOM 682 O O . SER A 1 85 ? 13.057 15.397 -12.726 1.00 79.19 85 SER A O 1
ATOM 684 N N . PHE A 1 86 ? 14.565 15.899 -11.128 1.00 79.75 86 PHE A N 1
ATOM 685 C CA . PHE A 1 86 ? 13.672 15.806 -9.982 1.00 79.75 86 PHE A CA 1
ATOM 686 C C . PHE A 1 86 ? 13.499 17.208 -9.426 1.00 79.75 86 PHE A C 1
ATOM 688 O O . PHE A 1 86 ? 14.489 17.849 -9.053 1.00 79.75 86 PHE A O 1
ATOM 695 N N . GLU A 1 87 ? 12.266 17.694 -9.398 1.00 79.50 87 GLU A N 1
ATOM 696 C CA . GLU A 1 87 ? 11.939 19.029 -8.917 1.00 79.50 87 GLU A CA 1
ATOM 697 C C . GLU A 1 87 ? 11.001 18.952 -7.730 1.00 79.50 87 GLU A C 1
ATOM 699 O O . GLU A 1 87 ? 10.088 18.136 -7.697 1.00 79.50 87 GLU A O 1
ATOM 704 N N . MET A 1 88 ? 11.224 19.817 -6.748 1.00 74.44 88 MET A N 1
ATOM 705 C CA . MET A 1 88 ? 10.327 19.934 -5.608 1.00 74.44 88 MET A CA 1
ATOM 706 C C . MET A 1 88 ? 9.448 21.168 -5.788 1.00 74.44 88 MET A C 1
ATOM 708 O O . MET A 1 88 ? 9.974 22.268 -5.992 1.00 74.44 88 MET A O 1
ATOM 712 N N . SER A 1 89 ? 8.132 21.000 -5.687 1.00 70.38 89 SER A N 1
ATOM 713 C CA . SER A 1 89 ? 7.147 22.080 -5.697 1.00 70.38 89 SER A CA 1
ATOM 714 C C . SER A 1 89 ? 6.286 22.026 -4.430 1.00 70.38 89 SER A C 1
ATOM 716 O O . SER A 1 89 ? 6.094 20.985 -3.795 1.00 70.38 89 SER A O 1
ATOM 718 N N . LEU A 1 90 ? 5.818 23.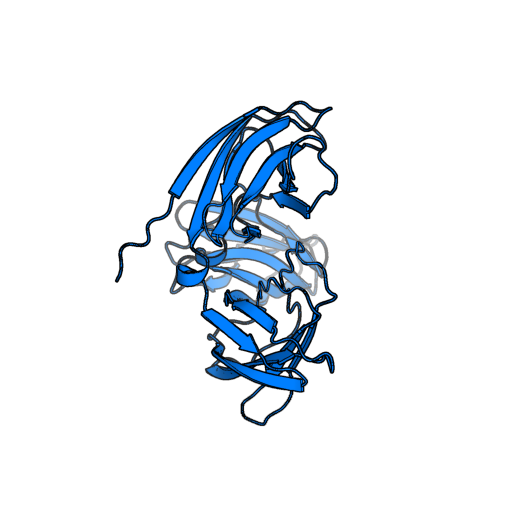193 -3.987 1.00 67.00 90 LEU A N 1
ATOM 719 C CA . LEU A 1 90 ? 4.941 23.311 -2.828 1.00 67.00 90 LEU A CA 1
ATOM 720 C C . LEU A 1 90 ? 3.722 24.149 -3.148 1.00 67.00 90 LEU A C 1
ATOM 722 O O . LEU A 1 90 ? 3.787 25.113 -3.906 1.00 67.00 90 LEU A O 1
ATOM 726 N N . THR A 1 91 ? 2.623 23.813 -2.480 1.00 56.56 91 THR A N 1
ATOM 727 C CA . THR A 1 91 ? 1.350 24.512 -2.625 1.00 56.56 91 THR A CA 1
ATOM 728 C C . THR A 1 91 ? 1.174 25.665 -1.629 1.00 56.56 91 THR A C 1
ATOM 730 O O . THR A 1 91 ? 0.431 26.594 -1.949 1.00 56.56 91 THR A O 1
ATOM 733 N N . HIS A 1 92 ? 1.840 25.676 -0.452 1.00 58.28 92 HIS A N 1
ATOM 734 C CA . HIS A 1 92 ? 1.448 26.603 0.637 1.00 58.28 92 HIS A CA 1
ATOM 735 C C . HIS A 1 92 ? 2.545 27.278 1.504 1.00 58.28 92 HIS A C 1
ATOM 737 O O . HIS A 1 92 ? 2.390 28.464 1.797 1.00 58.28 92 HIS A O 1
ATOM 743 N N . THR A 1 93 ? 3.637 26.614 1.917 1.00 68.81 93 THR A N 1
ATOM 744 C CA . THR A 1 93 ? 4.656 27.196 2.838 1.00 68.81 93 THR A CA 1
ATOM 745 C C . THR A 1 93 ? 6.057 26.705 2.476 1.00 68.81 93 THR A C 1
ATOM 747 O O . THR A 1 93 ? 6.178 25.574 2.045 1.00 68.81 93 THR A O 1
ATOM 750 N N . ALA A 1 94 ? 7.114 27.507 2.650 1.00 73.69 94 ALA A N 1
ATOM 751 C CA . ALA A 1 94 ? 8.491 27.059 2.401 1.00 73.69 94 ALA A CA 1
ATOM 752 C C . ALA A 1 94 ? 8.905 25.911 3.344 1.00 73.69 94 ALA A C 1
ATOM 754 O O . ALA A 1 94 ? 8.675 25.997 4.552 1.00 73.69 94 ALA A O 1
ATOM 755 N N . ALA A 1 95 ? 9.561 24.884 2.797 1.00 75.56 95 ALA A N 1
ATOM 756 C CA . ALA A 1 95 ? 10.065 23.731 3.541 1.00 75.56 95 ALA A CA 1
ATOM 757 C C . ALA A 1 95 ? 11.533 23.435 3.201 1.00 75.56 95 ALA A C 1
ATOM 759 O O . ALA A 1 95 ? 12.018 23.733 2.104 1.00 75.56 95 ALA A O 1
ATOM 760 N N . SER A 1 96 ? 12.232 22.807 4.138 1.00 80.31 96 SER A N 1
ATOM 761 C CA . SER A 1 96 ? 13.588 22.289 3.960 1.00 80.31 96 SER A CA 1
ATOM 762 C C . SER A 1 96 ? 13.698 20.919 4.600 1.00 80.31 96 SER A C 1
ATOM 764 O O . SER A 1 96 ? 13.073 20.695 5.635 1.00 80.31 96 SER A O 1
ATOM 766 N N . GLY A 1 97 ? 14.518 20.047 4.033 1.00 81.00 97 GLY A N 1
ATOM 767 C CA . GLY A 1 97 ? 14.696 18.697 4.547 1.00 81.00 97 GLY A CA 1
ATOM 768 C C . GLY A 1 97 ? 15.654 17.877 3.699 1.00 81.00 97 GLY A C 1
ATOM 769 O O . GLY A 1 97 ? 16.427 18.443 2.919 1.00 81.00 97 GLY A O 1
ATOM 770 N N . THR A 1 98 ? 15.565 16.557 3.815 1.00 82.06 98 THR A N 1
ATOM 771 C CA . THR A 1 98 ? 16.350 15.604 3.023 1.00 82.06 98 THR A CA 1
ATOM 772 C C . THR A 1 98 ? 15.417 14.629 2.324 1.00 82.06 98 THR A C 1
ATOM 774 O O . THR A 1 98 ? 14.513 14.076 2.947 1.00 82.06 98 THR A O 1
ATOM 777 N N . ILE A 1 99 ? 15.642 14.404 1.031 1.00 79.44 99 ILE A N 1
ATOM 778 C CA . ILE A 1 99 ? 14.996 13.335 0.268 1.00 79.44 99 ILE A CA 1
ATOM 779 C C . ILE A 1 99 ? 16.048 12.297 -0.117 1.00 79.44 99 ILE A C 1
ATOM 781 O O . ILE A 1 99 ? 17.135 12.655 -0.570 1.00 79.44 99 ILE A O 1
ATOM 785 N N . SER A 1 100 ? 15.740 11.023 0.088 1.00 81.31 100 SER A N 1
ATOM 786 C CA . SER A 1 100 ? 16.554 9.904 -0.362 1.00 81.31 100 SER A CA 1
ATOM 787 C C . SER A 1 100 ? 16.022 9.387 -1.689 1.00 81.31 100 SER A C 1
ATOM 789 O O . SER A 1 100 ? 14.821 9.179 -1.856 1.00 81.31 100 SER A O 1
ATOM 791 N N . PHE A 1 101 ? 16.924 9.184 -2.640 1.00 81.62 101 PHE A N 1
ATOM 792 C CA . PHE A 1 101 ? 16.645 8.537 -3.910 1.00 81.62 101 PHE A CA 1
ATOM 793 C C . PHE A 1 101 ? 17.328 7.177 -3.933 1.00 81.62 101 PHE A C 1
ATOM 795 O O . PHE A 1 101 ? 18.547 7.089 -3.780 1.00 81.62 101 PHE A O 1
ATOM 802 N N . GLN A 1 102 ? 16.555 6.119 -4.150 1.00 81.00 102 GLN A N 1
ATOM 803 C CA . GLN A 1 102 ? 17.062 4.761 -4.282 1.00 81.00 102 GLN A CA 1
ATOM 804 C C . GLN A 1 102 ? 16.891 4.298 -5.728 1.00 81.00 102 GLN A C 1
ATOM 806 O O . GLN A 1 102 ? 15.776 4.231 -6.246 1.00 81.00 102 GLN A O 1
ATOM 811 N N . PHE A 1 103 ? 18.003 3.942 -6.366 1.00 80.12 103 PHE A N 1
ATOM 812 C CA . PHE A 1 103 ? 18.021 3.394 -7.718 1.00 80.12 103 PHE A CA 1
ATOM 813 C C . PHE A 1 103 ? 18.429 1.923 -7.665 1.00 80.12 103 PHE A C 1
ATOM 815 O O . PHE A 1 103 ? 19.461 1.570 -7.091 1.00 80.12 103 PHE A O 1
ATOM 822 N N . THR A 1 104 ? 17.618 1.058 -8.270 1.00 77.31 104 THR A N 1
ATOM 823 C CA . THR A 1 104 ? 17.884 -0.385 -8.363 1.00 77.31 104 THR A CA 1
ATOM 824 C C . THR A 1 104 ? 17.745 -0.838 -9.815 1.00 77.31 104 THR A C 1
ATOM 826 O O . THR A 1 104 ? 16.757 -0.461 -10.444 1.00 77.31 104 THR A O 1
ATOM 829 N N . PRO A 1 105 ? 18.659 -1.654 -10.372 1.00 77.81 105 PRO A N 1
ATOM 830 C CA . PRO A 1 105 ? 18.478 -2.210 -11.710 1.00 77.81 105 PRO A CA 1
ATOM 831 C C . PRO A 1 105 ? 17.132 -2.926 -11.842 1.00 77.81 105 PRO A C 1
ATOM 833 O O . PRO A 1 105 ? 16.769 -3.753 -11.001 1.00 77.81 105 PRO A O 1
ATOM 836 N N . ALA A 1 106 ? 16.386 -2.635 -12.907 1.00 70.56 106 ALA A N 1
ATOM 837 C CA . ALA A 1 106 ? 15.042 -3.168 -13.096 1.00 70.56 106 ALA A CA 1
ATOM 838 C C . ALA A 1 106 ? 15.058 -4.696 -13.126 1.00 70.56 106 ALA A C 1
ATOM 840 O O . ALA A 1 106 ? 14.263 -5.325 -12.439 1.00 70.56 106 ALA A O 1
ATOM 841 N N . ALA A 1 107 ? 16.020 -5.315 -13.811 1.00 67.31 107 ALA A N 1
ATOM 842 C CA . ALA A 1 107 ? 16.165 -6.772 -13.843 1.00 67.31 107 ALA A CA 1
ATOM 843 C C . ALA A 1 107 ? 16.447 -7.421 -12.468 1.00 67.31 107 ALA A C 1
ATOM 845 O O . ALA A 1 107 ? 16.285 -8.632 -12.326 1.00 67.31 107 ALA A O 1
ATOM 846 N N . GLU A 1 108 ? 16.893 -6.652 -11.468 1.00 68.50 108 GLU A N 1
ATOM 847 C CA . GLU A 1 108 ? 17.083 -7.132 -10.092 1.00 68.50 108 GLU A CA 1
ATOM 848 C C . GLU A 1 108 ? 15.844 -6.899 -9.218 1.00 68.50 108 GLU A C 1
ATOM 850 O O . GLU A 1 108 ? 15.555 -7.714 -8.342 1.00 68.50 108 GLU A O 1
ATOM 855 N N . ALA A 1 109 ? 15.108 -5.814 -9.466 1.00 62.38 109 ALA A N 1
ATOM 856 C CA . ALA A 1 109 ? 13.892 -5.456 -8.737 1.00 62.38 109 ALA A CA 1
ATOM 857 C C . ALA A 1 109 ? 12.617 -6.124 -9.288 1.00 62.38 109 ALA A C 1
ATOM 859 O O . ALA A 1 109 ? 11.589 -6.133 -8.615 1.00 62.38 109 ALA A O 1
ATOM 860 N N . SER A 1 110 ? 12.665 -6.660 -10.509 1.00 67.44 110 SER A N 1
ATOM 861 C CA . SER A 1 110 ? 11.487 -7.036 -11.292 1.00 67.44 110 SER A CA 1
ATOM 862 C C . SER A 1 110 ? 11.694 -8.328 -12.094 1.00 67.44 110 SER A C 1
ATOM 864 O O . SER A 1 110 ? 12.816 -8.794 -12.300 1.00 67.44 110 SER A O 1
ATOM 866 N N . ILE A 1 111 ? 10.599 -8.907 -12.580 1.00 70.62 111 ILE A N 1
ATOM 867 C CA . ILE A 1 111 ? 10.591 -10.061 -13.478 1.00 70.62 111 ILE A CA 1
ATOM 868 C C . ILE A 1 111 ? 10.508 -9.551 -14.926 1.00 70.62 111 ILE A C 1
ATOM 870 O O . ILE A 1 111 ? 9.529 -8.890 -15.275 1.00 70.62 111 ILE A O 1
ATOM 874 N N . PRO A 1 112 ? 11.485 -9.847 -15.799 1.00 73.00 112 PRO A N 1
ATOM 875 C CA . PRO A 1 112 ? 11.393 -9.476 -17.204 1.00 73.00 112 PRO A CA 1
ATOM 876 C C . PRO A 1 112 ? 10.355 -10.338 -17.931 1.00 73.00 112 PRO A C 1
ATOM 878 O O . PRO A 1 112 ? 10.234 -11.538 -17.671 1.00 73.00 112 PRO A O 1
ATOM 881 N N . PHE A 1 113 ? 9.658 -9.755 -18.903 1.00 76.44 113 PHE A N 1
ATOM 882 C CA . PHE A 1 113 ? 8.761 -10.482 -19.795 1.00 76.44 113 PHE A CA 1
ATOM 883 C C . PHE A 1 113 ? 9.012 -10.138 -21.261 1.00 76.44 113 PHE A C 1
ATOM 885 O O . PHE A 1 113 ? 9.527 -9.073 -21.598 1.00 76.44 113 PHE A O 1
ATOM 892 N N . SER A 1 114 ? 8.614 -11.057 -22.139 1.00 81.25 114 SER A N 1
ATOM 893 C CA . SER A 1 114 ? 8.550 -10.846 -23.581 1.00 81.25 114 SER A CA 1
ATOM 894 C C . SER A 1 114 ? 7.336 -11.588 -24.131 1.00 81.25 114 SER A C 1
ATOM 896 O O . SER A 1 114 ? 7.169 -12.786 -23.891 1.00 81.25 114 SER A O 1
ATOM 898 N N . LEU A 1 115 ? 6.452 -10.854 -24.799 1.00 81.94 115 LEU A N 1
ATOM 899 C CA . LEU A 1 115 ? 5.136 -11.304 -25.227 1.00 81.94 115 LEU A CA 1
ATOM 900 C C . LEU A 1 115 ? 4.984 -11.144 -26.737 1.00 81.94 115 LEU A C 1
ATOM 902 O O . LEU A 1 115 ? 4.857 -10.015 -27.224 1.00 81.94 115 LEU A O 1
ATOM 906 N N . PRO A 1 116 ? 4.900 -12.255 -27.482 1.00 84.38 116 PRO A N 1
ATOM 907 C CA . PRO A 1 116 ? 4.492 -12.214 -28.875 1.00 84.38 116 PRO A CA 1
ATOM 908 C C . PRO A 1 116 ? 3.116 -11.552 -29.070 1.00 84.38 116 PRO A C 1
ATOM 910 O O . PRO A 1 116 ? 2.316 -11.499 -28.128 1.00 84.38 116 PRO A O 1
ATOM 913 N N . PRO A 1 117 ? 2.798 -11.085 -30.285 1.00 83.12 117 PRO A N 1
ATOM 914 C CA . PRO A 1 117 ? 1.463 -10.595 -30.632 1.00 83.12 117 PRO A CA 1
ATOM 915 C C . PRO A 1 117 ? 0.369 -11.616 -30.296 1.00 83.12 117 PRO A C 1
ATOM 917 O O . PRO A 1 117 ? 0.573 -12.820 -30.472 1.00 83.12 117 PRO A O 1
ATOM 920 N N . GLN A 1 118 ? -0.787 -11.140 -29.822 1.00 84.38 118 GLN A N 1
ATOM 921 C CA . GLN A 1 118 ? -1.934 -11.970 -29.412 1.00 84.38 118 GLN A CA 1
ATOM 922 C C . GLN A 1 118 ? -1.592 -13.088 -28.407 1.00 84.38 118 GLN A C 1
ATOM 924 O O . GLN A 1 118 ? -2.217 -14.154 -28.401 1.00 84.38 118 GLN A O 1
ATOM 929 N N . SER A 1 119 ? -0.586 -12.877 -27.560 1.00 87.19 119 SER A N 1
ATOM 930 C CA . SER A 1 119 ? -0.181 -13.858 -26.553 1.00 87.19 119 SER A CA 1
ATOM 931 C C . SER A 1 119 ? -0.595 -13.440 -25.148 1.00 87.19 119 SER A C 1
ATOM 933 O O . SER A 1 119 ? -0.792 -12.260 -24.859 1.00 87.19 119 SER A O 1
ATOM 935 N N . ARG A 1 120 ? -0.713 -14.439 -24.272 1.00 88.31 120 ARG A N 1
ATOM 936 C CA . ARG A 1 120 ? -0.953 -14.292 -22.837 1.00 88.31 120 ARG A CA 1
ATOM 937 C C . ARG A 1 120 ? 0.007 -15.201 -22.090 1.00 88.31 120 ARG A C 1
ATOM 939 O O . ARG A 1 120 ? 0.116 -16.379 -22.432 1.00 88.31 120 ARG A O 1
ATOM 946 N N . THR A 1 121 ? 0.634 -14.676 -21.046 1.00 87.00 121 THR A N 1
ATOM 947 C CA . THR A 1 121 ? 1.608 -15.411 -20.233 1.00 87.00 121 THR A CA 1
ATOM 948 C C . THR A 1 121 ? 1.293 -15.236 -18.755 1.00 87.00 121 THR A C 1
ATOM 950 O O . THR A 1 121 ? 0.948 -14.140 -18.313 1.00 87.00 121 THR A O 1
ATOM 953 N N . LEU A 1 122 ? 1.396 -16.335 -17.999 1.00 87.56 122 LEU A N 1
ATOM 954 C CA . LEU A 1 122 ? 1.396 -16.294 -16.539 1.00 87.56 122 LEU A CA 1
ATOM 955 C C . LEU A 1 122 ? 2.681 -15.607 -16.087 1.00 87.56 122 LEU A C 1
ATOM 957 O O . LEU A 1 122 ? 3.773 -16.100 -16.363 1.00 87.56 122 LEU A O 1
ATOM 961 N N . LEU A 1 123 ? 2.535 -14.484 -15.404 1.00 79.50 123 LEU A N 1
ATOM 962 C CA . LEU A 1 123 ? 3.655 -13.688 -14.936 1.00 79.50 123 LEU A CA 1
ATOM 963 C C . LEU A 1 123 ? 4.133 -14.163 -13.567 1.00 79.50 123 LEU A C 1
ATOM 965 O O . LEU A 1 123 ? 5.319 -14.403 -13.364 1.00 79.50 123 LEU A O 1
ATOM 969 N N . THR A 1 124 ? 3.192 -14.336 -12.641 1.00 82.62 124 THR A N 1
ATOM 970 C CA . THR A 1 124 ? 3.442 -14.896 -11.313 1.00 82.62 124 THR A CA 1
ATOM 971 C C . THR A 1 124 ? 2.142 -15.402 -10.689 1.00 82.62 124 THR A C 1
ATOM 973 O O . THR A 1 124 ? 1.048 -15.109 -11.177 1.00 82.62 124 THR A O 1
ATOM 976 N N . SER A 1 125 ? 2.274 -16.125 -9.583 1.00 85.69 125 SER A N 1
ATOM 977 C CA . SER A 1 125 ? 1.171 -16.529 -8.715 1.00 85.69 125 SER A CA 1
ATOM 978 C C . SER A 1 125 ? 1.459 -16.059 -7.294 1.00 85.69 125 SER A C 1
ATOM 980 O O . SER A 1 125 ? 2.614 -16.044 -6.866 1.00 85.69 125 SER A O 1
ATOM 982 N N . PHE A 1 126 ? 0.417 -15.715 -6.545 1.00 76.50 126 PHE A N 1
ATOM 983 C CA . PHE A 1 126 ? 0.530 -15.384 -5.127 1.00 76.50 126 PHE A CA 1
ATOM 984 C C . PHE A 1 126 ? -0.616 -16.017 -4.337 1.00 76.50 126 PHE A C 1
ATOM 986 O O . PHE A 1 126 ? -1.687 -16.303 -4.874 1.00 76.50 126 PHE A O 1
ATOM 993 N N . THR A 1 127 ? -0.389 -16.239 -3.048 1.00 77.94 127 THR A N 1
ATOM 994 C CA . THR A 1 127 ? -1.439 -16.614 -2.099 1.00 77.94 127 THR A CA 1
ATOM 995 C C . THR A 1 127 ? -1.853 -15.355 -1.360 1.00 77.94 127 THR A C 1
ATOM 997 O O . THR A 1 127 ? -0.984 -14.678 -0.806 1.00 77.94 127 THR A O 1
ATOM 1000 N N . ALA A 1 128 ? -3.147 -15.024 -1.354 1.00 68.62 128 ALA A N 1
ATOM 1001 C CA . ALA A 1 128 ? -3.618 -13.877 -0.593 1.00 68.62 128 ALA A CA 1
ATOM 1002 C C . ALA A 1 128 ? -3.266 -14.082 0.888 1.00 68.62 128 ALA A C 1
ATOM 1004 O O . ALA A 1 128 ? -3.631 -15.116 1.467 1.00 68.62 128 ALA A O 1
ATOM 1005 N N . PRO A 1 129 ? -2.542 -13.136 1.504 1.00 58.09 129 PRO A N 1
ATOM 1006 C CA . PRO A 1 129 ? -2.258 -13.200 2.926 1.00 58.09 129 PRO A CA 1
ATOM 1007 C C . PRO A 1 129 ? -3.554 -13.055 3.727 1.00 58.09 129 PRO A C 1
ATOM 1009 O O . PRO A 1 129 ? -4.629 -12.794 3.189 1.00 58.09 129 PRO A O 1
ATOM 1012 N N . ILE A 1 130 ? -3.460 -13.268 5.037 1.00 57.53 130 ILE A N 1
ATOM 1013 C CA . ILE A 1 130 ? -4.627 -13.418 5.917 1.00 57.53 130 ILE A CA 1
ATOM 1014 C C . ILE A 1 130 ? -5.447 -12.110 6.050 1.00 57.53 130 ILE A C 1
ATOM 1016 O O . ILE A 1 130 ? -6.555 -12.129 6.581 1.00 57.53 130 ILE A O 1
ATOM 1020 N N . TYR A 1 131 ? -4.957 -10.995 5.498 1.00 50.06 131 TYR A N 1
ATOM 1021 C CA . TYR A 1 131 ? -5.423 -9.644 5.795 1.00 50.06 131 TYR A CA 1
ATOM 1022 C C . TYR A 1 131 ? -5.876 -8.867 4.549 1.00 50.06 131 TYR A C 1
ATOM 1024 O O . TYR A 1 131 ? -5.318 -8.996 3.458 1.00 50.06 131 TYR A O 1
ATOM 1032 N N . SER A 1 132 ? -6.967 -8.125 4.735 1.00 46.34 132 SER A N 1
ATOM 1033 C CA . SER A 1 132 ? -7.998 -7.767 3.761 1.00 46.34 132 SER A CA 1
ATOM 1034 C C . SER A 1 132 ? -7.974 -6.295 3.321 1.00 46.34 132 SER A C 1
ATOM 1036 O O . SER A 1 132 ? -8.826 -5.505 3.708 1.00 46.34 132 SER A O 1
ATOM 1038 N N . ASN A 1 133 ? -7.003 -5.930 2.493 1.00 44.91 133 ASN A N 1
ATOM 1039 C CA . ASN A 1 133 ? -7.148 -5.499 1.099 1.00 44.91 133 ASN A CA 1
ATOM 1040 C C . ASN A 1 133 ? -5.746 -5.546 0.494 1.00 44.91 133 ASN A C 1
ATOM 1042 O O . ASN A 1 133 ? -4.755 -5.381 1.202 1.00 44.91 133 ASN A O 1
ATOM 1046 N N . MET A 1 134 ? -5.679 -5.800 -0.805 1.00 45.56 134 MET A N 1
ATOM 1047 C CA . MET A 1 134 ? -4.426 -5.937 -1.524 1.00 45.56 134 MET A CA 1
ATOM 1048 C C . MET A 1 134 ? -4.412 -4.923 -2.653 1.00 45.56 134 MET A C 1
ATOM 1050 O O . MET A 1 134 ? -5.233 -5.001 -3.568 1.00 45.56 134 MET A O 1
ATOM 1054 N N . GLU A 1 135 ? -3.477 -3.990 -2.596 1.00 46.81 135 GLU A N 1
ATOM 1055 C CA . GLU A 1 135 ? -3.102 -3.240 -3.781 1.00 46.81 135 GLU A CA 1
ATOM 1056 C C . GLU A 1 135 ? -2.033 -4.021 -4.534 1.00 46.81 135 GLU A C 1
ATOM 1058 O O . GLU A 1 135 ? -1.105 -4.561 -3.934 1.00 46.81 135 GLU A O 1
ATOM 1063 N N . LEU A 1 136 ? -2.204 -4.108 -5.844 1.00 47.56 136 LEU A N 1
ATOM 1064 C CA . LEU A 1 136 ? -1.268 -4.733 -6.757 1.00 47.56 136 LEU A CA 1
ATOM 1065 C C . LEU A 1 136 ? -0.824 -3.629 -7.700 1.00 47.56 136 LEU A C 1
ATOM 1067 O O . LEU A 1 136 ? -1.644 -3.223 -8.513 1.00 47.56 136 LEU A O 1
ATOM 1071 N N . ALA A 1 137 ? 0.430 -3.194 -7.613 1.00 49.25 137 ALA A N 1
ATOM 1072 C CA . ALA A 1 137 ? 1.031 -2.290 -8.586 1.00 49.25 137 ALA A CA 1
ATOM 1073 C C . ALA A 1 137 ? 1.723 -3.101 -9.697 1.00 49.25 137 ALA A C 1
ATOM 1075 O O . ALA A 1 137 ? 2.420 -4.064 -9.388 1.00 49.25 137 ALA A O 1
ATOM 1076 N N . LEU A 1 138 ? 1.536 -2.746 -10.978 1.00 51.56 138 LEU A N 1
ATOM 1077 C CA . LEU A 1 138 ? 2.285 -3.345 -12.094 1.00 51.56 138 LEU A CA 1
ATOM 1078 C C . LEU A 1 138 ? 2.901 -2.269 -12.967 1.00 51.56 138 LEU A C 1
ATOM 1080 O O . LEU A 1 138 ? 2.222 -1.566 -13.712 1.00 51.56 138 LEU A O 1
ATOM 1084 N N . TYR A 1 139 ? 4.220 -2.217 -12.912 1.00 52.91 139 TYR A N 1
ATOM 1085 C CA . TYR A 1 139 ? 5.032 -1.304 -13.694 1.00 52.91 139 TYR A CA 1
ATOM 1086 C C . TYR A 1 139 ? 5.442 -2.019 -14.966 1.00 52.91 139 TYR A C 1
ATOM 1088 O O . TYR A 1 139 ? 6.193 -2.981 -14.882 1.00 52.91 139 TYR A O 1
ATOM 1096 N N . ALA A 1 140 ? 4.955 -1.572 -16.121 1.00 50.97 140 ALA A N 1
ATOM 1097 C CA . ALA A 1 140 ? 5.376 -2.079 -17.420 1.00 50.97 140 ALA A CA 1
ATOM 1098 C C . ALA A 1 140 ? 5.748 -0.905 -18.325 1.00 50.97 140 ALA A C 1
ATOM 1100 O O . ALA A 1 140 ? 4.911 -0.059 -18.625 1.00 50.97 140 ALA A O 1
ATOM 1101 N N . ALA A 1 141 ? 6.993 -0.879 -18.796 1.00 50.91 141 ALA A N 1
ATOM 1102 C CA . ALA A 1 141 ? 7.392 -0.023 -19.902 1.00 50.91 141 ALA A CA 1
ATOM 1103 C C . ALA A 1 141 ? 7.203 -0.803 -21.200 1.00 50.91 141 ALA A C 1
ATOM 1105 O O . ALA A 1 141 ? 7.825 -1.845 -21.405 1.00 50.91 141 ALA A O 1
ATOM 1106 N N . SER A 1 142 ? 6.314 -0.320 -22.059 1.00 55.00 142 SER A N 1
ATOM 1107 C CA . SER A 1 142 ? 6.040 -0.939 -23.348 1.00 55.00 142 SER A CA 1
ATOM 1108 C C . SER A 1 142 ? 5.758 0.131 -24.392 1.00 55.00 142 SER A C 1
ATOM 1110 O O . SER A 1 142 ? 5.005 1.073 -24.156 1.00 55.00 142 SER A O 1
ATOM 1112 N N . ALA A 1 143 ? 6.314 -0.052 -25.589 1.00 52.97 143 ALA A N 1
ATOM 1113 C CA . ALA A 1 143 ? 5.988 0.777 -26.748 1.00 52.97 143 ALA A CA 1
ATOM 1114 C C . ALA A 1 143 ? 4.547 0.555 -27.261 1.00 52.97 143 ALA A C 1
ATOM 1116 O O . ALA A 1 143 ? 4.083 1.290 -28.132 1.00 52.97 143 ALA A O 1
ATOM 1117 N N . PHE A 1 144 ? 3.846 -0.458 -26.740 1.00 61.81 144 PHE A N 1
ATOM 1118 C CA . PHE A 1 144 ? 2.518 -0.884 -27.177 1.00 61.81 144 PHE A CA 1
ATOM 1119 C C . PHE A 1 144 ? 1.572 -1.146 -25.993 1.00 61.81 144 PHE A C 1
ATOM 1121 O O . PHE A 1 144 ? 2.036 -1.451 -24.892 1.00 61.81 144 PHE A O 1
ATOM 1128 N N . PRO A 1 145 ? 0.247 -1.077 -26.208 1.00 69.94 145 PRO A N 1
ATOM 1129 C CA . PRO A 1 145 ? -0.736 -1.463 -25.202 1.00 69.94 145 PRO A CA 1
ATOM 1130 C C . PRO A 1 145 ? -0.513 -2.886 -24.681 1.00 69.94 145 PRO A C 1
ATOM 1132 O O . PRO A 1 145 ? -0.113 -3.777 -25.429 1.00 69.94 145 PRO A O 1
ATOM 1135 N N . LEU A 1 146 ? -0.822 -3.099 -23.407 1.00 76.25 146 LEU A N 1
ATOM 1136 C CA . LEU A 1 146 ? -0.798 -4.393 -22.729 1.00 76.25 146 LEU A CA 1
ATOM 1137 C C . LEU A 1 146 ? -2.108 -4.565 -21.967 1.00 76.25 146 LEU A C 1
ATOM 1139 O O . LEU A 1 146 ? -2.679 -3.589 -21.496 1.00 76.25 146 LEU A O 1
ATOM 1143 N N . ASP A 1 147 ? -2.552 -5.799 -21.794 1.00 80.19 147 ASP A N 1
ATOM 1144 C CA . ASP A 1 147 ? -3.649 -6.121 -20.888 1.00 80.19 147 ASP A CA 1
ATOM 1145 C C . ASP A 1 147 ? -3.117 -6.950 -19.738 1.00 80.19 147 ASP A C 1
ATOM 1147 O O . ASP A 1 147 ? -2.229 -7.785 -19.918 1.00 80.19 147 ASP A O 1
ATOM 1151 N N . ALA A 1 148 ? -3.713 -6.795 -18.568 1.00 78.56 148 ALA A N 1
ATOM 1152 C CA . ALA A 1 148 ? -3.412 -7.670 -17.464 1.00 78.56 148 ALA A CA 1
ATOM 1153 C C . ALA A 1 148 ? -4.626 -8.039 -16.643 1.00 78.56 148 ALA A C 1
ATOM 1155 O O . ALA A 1 148 ? -5.638 -7.340 -16.631 1.00 78.56 148 ALA A O 1
ATOM 1156 N N . GLN A 1 149 ? -4.517 -9.191 -15.994 1.00 83.62 149 GLN A N 1
ATOM 1157 C CA . GLN A 1 149 ? -5.623 -9.843 -15.323 1.00 83.62 149 GLN A CA 1
ATOM 1158 C C . GLN A 1 149 ? -5.149 -10.541 -14.057 1.00 83.62 149 GLN A C 1
ATOM 1160 O O . GLN A 1 149 ? -4.142 -11.249 -14.082 1.00 83.62 149 GLN A O 1
ATOM 1165 N N . VAL A 1 150 ? -5.940 -10.415 -12.996 1.00 81.50 150 VAL A N 1
ATOM 1166 C CA . VAL A 1 150 ? -5.850 -11.269 -11.809 1.00 81.50 150 VAL A CA 1
ATOM 1167 C C . VAL A 1 150 ? -6.945 -12.319 -11.901 1.00 81.50 150 VAL A C 1
ATOM 1169 O O . VAL A 1 150 ? -8.118 -11.985 -12.095 1.00 81.50 150 VAL A O 1
ATOM 1172 N N . VAL A 1 151 ? -6.559 -13.588 -11.805 1.00 87.88 151 VAL A N 1
ATOM 1173 C CA . VAL A 1 151 ? -7.444 -14.731 -12.037 1.00 87.88 151 VAL A CA 1
ATOM 1174 C C . VAL A 1 151 ? -7.368 -15.700 -10.864 1.00 87.88 151 VAL A C 1
ATOM 1176 O O . VAL A 1 151 ? -6.279 -16.020 -10.395 1.00 87.88 151 VAL A O 1
ATOM 1179 N N . ASP A 1 152 ? -8.516 -16.168 -10.382 1.00 87.25 152 ASP A N 1
ATOM 1180 C CA . ASP A 1 152 ? -8.566 -17.218 -9.360 1.00 87.25 152 ASP A CA 1
ATOM 1181 C C . ASP A 1 152 ? -8.244 -18.610 -9.946 1.00 87.25 152 ASP A C 1
ATOM 1183 O O . ASP A 1 152 ? -8.172 -18.812 -11.162 1.00 87.25 152 ASP A O 1
ATOM 1187 N N . LYS A 1 153 ? -8.082 -19.627 -9.093 1.00 87.06 153 LYS A N 1
ATOM 1188 C CA . LYS A 1 153 ? -7.831 -21.005 -9.562 1.00 87.06 153 LYS A CA 1
ATOM 1189 C C . LYS A 1 153 ? -9.005 -21.656 -10.298 1.00 87.06 153 LYS A C 1
ATOM 1191 O O . LYS A 1 153 ? -8.805 -22.679 -10.954 1.00 87.06 153 LYS A O 1
ATOM 1196 N N . ALA A 1 154 ? -10.207 -21.091 -10.213 1.00 87.69 154 ALA A N 1
ATOM 1197 C CA . ALA A 1 154 ? -11.352 -21.528 -11.006 1.00 87.69 154 ALA A CA 1
ATOM 1198 C C . ALA A 1 154 ? -11.356 -20.910 -12.420 1.00 87.69 154 ALA A C 1
ATOM 1200 O O . ALA A 1 154 ? -12.138 -21.340 -13.270 1.00 87.69 154 ALA A O 1
ATOM 1201 N N . GLY A 1 155 ? -10.458 -19.960 -12.699 1.00 87.50 155 GLY A N 1
ATOM 1202 C CA . GLY A 1 155 ? -10.338 -19.273 -13.980 1.00 87.50 155 GLY A CA 1
ATOM 1203 C C . GLY A 1 155 ? -11.185 -18.002 -14.087 1.00 87.50 155 GLY A C 1
ATOM 1204 O O . GLY A 1 155 ? -11.291 -17.450 -15.183 1.00 87.50 155 GLY A O 1
ATOM 1205 N N . ASN A 1 156 ? -11.787 -17.527 -12.993 1.00 87.50 156 ASN A N 1
ATOM 1206 C CA . ASN A 1 156 ? -12.558 -16.287 -12.992 1.00 87.50 156 ASN A CA 1
ATOM 1207 C C . ASN A 1 156 ? -11.619 -15.081 -12.941 1.00 87.50 156 ASN A C 1
ATOM 1209 O O . ASN A 1 156 ? -10.705 -15.025 -12.120 1.00 87.50 156 ASN A O 1
ATOM 1213 N N . VAL A 1 157 ? -11.868 -14.094 -13.802 1.00 86.50 157 VAL A N 1
ATOM 1214 C CA . VAL A 1 157 ? -11.135 -12.823 -13.800 1.00 86.50 157 VAL A CA 1
ATOM 1215 C C . VAL A 1 157 ? -11.735 -11.917 -12.729 1.00 86.50 157 VAL A C 1
ATOM 1217 O O . VAL A 1 157 ? -12.890 -11.511 -12.845 1.00 86.50 157 VAL A O 1
ATOM 1220 N N . LEU A 1 158 ? -10.953 -11.611 -11.697 1.00 75.25 158 LEU A N 1
ATOM 1221 C CA . LEU A 1 158 ? -11.373 -10.769 -10.570 1.00 75.25 158 LEU A CA 1
ATOM 1222 C C . LEU A 1 158 ? -11.050 -9.292 -10.798 1.00 75.25 158 LEU A C 1
ATOM 1224 O O . LEU A 1 158 ? -11.755 -8.416 -10.308 1.00 75.25 158 LEU A O 1
ATOM 1228 N N . GLY A 1 159 ? -10.013 -9.023 -11.586 1.00 73.81 159 GLY A N 1
ATOM 1229 C CA . GLY A 1 159 ? -9.624 -7.685 -12.000 1.00 73.81 159 GLY A CA 1
ATOM 1230 C C . GLY A 1 159 ? -8.951 -7.728 -13.364 1.00 73.81 159 GLY A C 1
ATOM 1231 O O . GLY A 1 159 ? -8.224 -8.676 -13.666 1.00 73.81 159 GLY A O 1
ATOM 1232 N N . ALA A 1 160 ? -9.210 -6.718 -14.192 1.00 76.00 160 ALA A N 1
ATOM 1233 C CA . ALA A 1 160 ? -8.571 -6.550 -15.489 1.00 76.00 160 ALA A CA 1
ATOM 1234 C C . ALA A 1 160 ? -8.252 -5.075 -15.736 1.00 76.00 160 ALA A C 1
ATOM 1236 O O . ALA A 1 160 ? -9.049 -4.204 -15.387 1.00 76.00 160 ALA A O 1
ATOM 1237 N N . TYR A 1 161 ? -7.106 -4.810 -16.354 1.00 70.56 161 TYR A N 1
ATOM 1238 C CA . TYR A 1 161 ? -6.684 -3.462 -16.710 1.00 70.56 161 TYR A CA 1
ATOM 1239 C C . TYR A 1 161 ? -5.997 -3.455 -18.075 1.00 70.56 161 TYR A C 1
ATOM 1241 O O . TYR A 1 161 ? -5.225 -4.364 -18.382 1.00 70.56 161 TYR A O 1
ATOM 1249 N N . SER A 1 162 ? -6.274 -2.421 -18.870 1.00 70.75 162 SER A N 1
ATOM 1250 C CA . SER A 1 162 ? -5.655 -2.199 -20.178 1.00 70.75 162 SER A CA 1
ATOM 1251 C C . SER A 1 162 ? -4.749 -0.980 -20.116 1.00 70.75 162 SER A C 1
ATOM 1253 O O . SER A 1 162 ? -5.192 0.133 -19.833 1.00 70.75 162 SER A O 1
ATOM 1255 N N . TYR A 1 163 ? -3.477 -1.189 -20.421 1.00 65.94 163 TYR A N 1
ATOM 1256 C CA . TYR A 1 163 ? -2.488 -0.140 -20.586 1.00 65.94 163 TYR A CA 1
ATOM 1257 C C . TYR A 1 163 ? -2.685 0.567 -21.916 1.00 65.94 163 TYR A C 1
ATOM 1259 O O . TYR A 1 163 ? -2.549 -0.035 -22.980 1.00 65.94 163 TYR A O 1
ATOM 1267 N N . MET A 1 164 ? -2.956 1.864 -21.860 1.00 58.62 164 MET A N 1
ATOM 1268 C CA . MET A 1 164 ? -2.875 2.726 -23.034 1.00 58.62 164 MET A CA 1
ATOM 1269 C C . MET A 1 164 ? -1.404 3.099 -23.237 1.00 58.62 164 MET A C 1
ATOM 1271 O O . MET A 1 164 ? -0.718 3.457 -22.285 1.00 58.62 164 MET A O 1
ATOM 1275 N N . SER A 1 165 ? -0.907 2.954 -24.463 1.00 50.88 165 SER A N 1
ATOM 1276 C CA . SER A 1 165 ? 0.502 3.157 -24.805 1.00 50.88 165 SER A CA 1
ATOM 1277 C C . SER A 1 165 ? 0.997 4.562 -24.457 1.00 50.88 165 SER A C 1
ATOM 1279 O O . SER A 1 165 ? 0.494 5.535 -25.017 1.00 50.88 165 SER A O 1
ATOM 1281 N N . ASP A 1 166 ? 2.054 4.642 -23.657 1.00 47.28 166 ASP A N 1
ATOM 1282 C CA . ASP A 1 166 ? 3.030 5.727 -23.698 1.00 47.28 166 ASP A CA 1
ATOM 1283 C C . ASP A 1 166 ? 4.382 5.117 -23.279 1.00 47.28 166 ASP A C 1
ATOM 1285 O O . ASP A 1 166 ? 4.458 4.513 -22.206 1.00 47.28 166 ASP A O 1
ATOM 1289 N N . PRO A 1 167 ? 5.439 5.203 -24.110 1.00 44.16 167 PRO A N 1
ATOM 1290 C CA . PRO A 1 167 ? 6.763 4.662 -23.786 1.00 44.16 167 PRO A CA 1
ATOM 1291 C C . PRO A 1 167 ? 7.379 5.222 -22.493 1.00 44.16 167 PRO A C 1
ATOM 1293 O O . PRO A 1 167 ? 8.410 4.708 -22.057 1.00 44.16 167 PRO A O 1
ATOM 1296 N N . TYR A 1 168 ? 6.771 6.248 -21.891 1.00 44.72 168 TYR A N 1
ATOM 1297 C CA . TYR A 1 168 ? 7.292 6.938 -20.715 1.00 44.72 168 TYR A CA 1
ATOM 1298 C C . TYR A 1 168 ? 6.333 6.950 -19.521 1.00 44.72 168 TYR A C 1
ATOM 1300 O O . TYR A 1 168 ? 6.707 7.440 -18.459 1.00 44.72 168 TYR A O 1
ATOM 1308 N N . MET A 1 169 ? 5.113 6.413 -19.641 1.00 39.56 169 MET A N 1
ATOM 1309 C CA . MET A 1 169 ? 4.157 6.498 -18.536 1.00 39.56 169 MET A CA 1
ATOM 1310 C C . MET A 1 169 ? 4.403 5.450 -17.453 1.00 39.56 169 MET A C 1
ATOM 1312 O O . MET A 1 169 ? 4.286 4.243 -17.657 1.00 39.56 169 MET A O 1
ATOM 1316 N N . HIS A 1 170 ? 4.642 5.966 -16.252 1.00 44.50 170 HIS A N 1
ATOM 1317 C CA . HIS A 1 170 ? 4.426 5.269 -14.999 1.00 44.50 170 HIS A CA 1
ATOM 1318 C C . HIS A 1 170 ? 2.940 4.924 -14.847 1.00 44.50 170 HIS A C 1
ATOM 1320 O O . HIS A 1 170 ? 2.078 5.804 -14.882 1.00 44.50 170 HIS A O 1
ATOM 1326 N N . VAL A 1 171 ? 2.633 3.645 -14.649 1.00 41.09 171 VAL A N 1
ATOM 1327 C CA . VAL A 1 171 ? 1.276 3.199 -14.339 1.00 41.09 171 VAL A CA 1
ATOM 1328 C C . VAL A 1 171 ? 1.349 2.348 -13.080 1.00 41.09 171 VAL A C 1
ATOM 1330 O O . VAL A 1 171 ? 1.589 1.150 -13.152 1.00 41.09 171 VAL A O 1
ATOM 1333 N N . SER A 1 172 ? 1.153 2.972 -11.918 1.00 41.97 172 SER A N 1
ATOM 1334 C CA . SER A 1 172 ? 0.799 2.231 -10.706 1.00 41.97 172 SER A CA 1
ATOM 1335 C C . SER A 1 172 ? -0.633 1.744 -10.838 1.00 41.97 172 SER A C 1
ATOM 1337 O O . SER A 1 172 ? -1.531 2.480 -11.257 1.00 41.97 172 SER A O 1
ATOM 1339 N N . TRP A 1 173 ? -0.847 0.493 -10.474 1.00 44.84 173 TRP A N 1
ATOM 1340 C CA . TRP A 1 173 ? -2.180 -0.061 -10.378 1.00 44.84 173 TRP A CA 1
ATOM 1341 C C . TRP A 1 173 ? -2.663 0.020 -8.947 1.00 44.84 173 TRP A C 1
ATOM 1343 O O . TRP A 1 173 ? -2.002 -0.447 -8.030 1.00 44.84 173 TRP A O 1
ATOM 1353 N N . PHE A 1 174 ? -3.869 0.544 -8.797 1.00 41.28 174 PHE A N 1
ATOM 1354 C CA . PHE A 1 174 ? -4.607 0.493 -7.554 1.00 41.28 174 PHE A CA 1
ATOM 1355 C C . PHE A 1 174 ? -5.810 -0.417 -7.805 1.00 41.28 174 PHE A C 1
ATOM 1357 O O . PHE A 1 174 ? -6.817 0.029 -8.358 1.00 41.28 174 PHE A O 1
ATOM 1364 N N . PHE A 1 175 ? -5.742 -1.700 -7.427 1.00 44.19 175 PHE A N 1
ATOM 1365 C CA . PHE A 1 175 ? -6.937 -2.564 -7.377 1.00 44.19 175 PHE A CA 1
ATOM 1366 C C . PHE A 1 175 ? -7.769 -2.222 -6.140 1.00 44.19 175 PHE A C 1
ATOM 1368 O O . PHE A 1 175 ? -7.999 -3.039 -5.250 1.00 44.19 175 PHE A O 1
ATOM 1375 N N . ASN A 1 176 ? -8.214 -0.971 -6.075 1.00 41.50 176 ASN A N 1
ATOM 1376 C CA . ASN A 1 176 ? -8.993 -0.471 -4.963 1.00 41.50 176 ASN A CA 1
ATOM 1377 C C . ASN A 1 176 ? -10.388 -1.117 -5.000 1.00 41.50 176 ASN A C 1
ATOM 1379 O O . ASN A 1 176 ? -11.192 -0.835 -5.889 1.00 41.50 176 ASN A O 1
ATOM 1383 N N . GLY A 1 177 ? -10.654 -2.025 -4.058 1.00 43.34 177 GLY A N 1
ATOM 1384 C CA . GLY A 1 177 ? -11.974 -2.628 -3.851 1.00 43.34 177 GLY A CA 1
ATOM 1385 C C . GLY A 1 177 ? -12.167 -4.063 -4.351 1.00 43.34 177 GLY A C 1
ATOM 1386 O O . GLY A 1 177 ? -13.294 -4.552 -4.289 1.00 43.34 177 GLY A O 1
ATOM 1387 N N . THR A 1 178 ? -11.122 -4.765 -4.812 1.00 51.91 178 THR A N 1
ATOM 1388 C CA . THR A 1 178 ? -11.225 -6.222 -5.041 1.00 51.91 178 THR A CA 1
ATOM 1389 C C . THR A 1 178 ? -10.834 -6.959 -3.764 1.00 51.91 178 THR A C 1
ATOM 1391 O O . THR A 1 178 ? -9.668 -6.975 -3.377 1.00 51.91 178 THR A O 1
ATOM 1394 N N . THR A 1 179 ? -11.810 -7.548 -3.074 1.00 54.81 179 THR A N 1
ATOM 1395 C CA . THR A 1 179 ? -11.552 -8.364 -1.882 1.00 54.81 179 THR A CA 1
ATOM 1396 C C . THR A 1 179 ? -11.064 -9.745 -2.311 1.00 54.81 179 THR A C 1
ATOM 1398 O O . THR A 1 179 ? -11.773 -10.462 -3.015 1.00 54.81 179 THR A O 1
ATOM 1401 N N . PHE A 1 180 ? -9.863 -10.124 -1.881 1.00 67.50 180 PHE A N 1
ATOM 1402 C CA . PHE A 1 180 ? -9.328 -11.469 -2.076 1.00 67.50 180 PHE A CA 1
ATOM 1403 C C . PHE A 1 180 ? -9.669 -12.327 -0.860 1.00 67.50 180 PHE A C 1
ATOM 1405 O O . PHE A 1 180 ? -9.495 -11.893 0.277 1.00 67.50 180 PHE A O 1
ATOM 1412 N N . GLU A 1 181 ? -10.145 -13.549 -1.087 1.00 67.50 181 GLU A N 1
ATOM 1413 C CA . GLU A 1 181 ? -10.362 -14.517 -0.014 1.00 67.50 181 GLU A CA 1
ATOM 1414 C C . GLU A 1 181 ? -9.012 -14.935 0.599 1.00 67.50 181 GLU A C 1
ATOM 1416 O O . GLU A 1 181 ? -8.155 -15.452 -0.132 1.00 67.50 181 GLU A O 1
ATOM 1421 N N . PRO A 1 182 ? -8.816 -14.736 1.918 1.00 68.38 182 PRO A N 1
ATOM 1422 C CA . PRO A 1 182 ? -7.597 -15.114 2.627 1.00 68.38 182 PRO A CA 1
ATOM 1423 C C . PRO A 1 182 ? -7.175 -16.566 2.392 1.00 68.38 182 PRO A C 1
ATOM 1425 O O . PRO A 1 182 ? -7.993 -17.483 2.461 1.00 68.38 182 PRO A O 1
ATOM 1428 N N . GLY A 1 183 ? -5.882 -16.789 2.148 1.00 69.94 183 GLY A N 1
ATOM 1429 C CA . GLY A 1 183 ? -5.307 -18.121 1.938 1.00 69.94 183 GLY A CA 1
ATOM 1430 C C . GLY A 1 183 ? -5.590 -18.744 0.567 1.00 69.94 183 GLY A C 1
ATOM 1431 O O . GLY A 1 183 ? -5.075 -19.825 0.282 1.00 69.94 183 GLY A O 1
ATOM 1432 N N . SER A 1 184 ? -6.365 -18.078 -0.290 1.00 80.06 184 SER A N 1
ATOM 1433 C CA . SER A 1 184 ? -6.604 -18.524 -1.664 1.00 80.06 184 SER A CA 1
ATOM 1434 C C . SER A 1 184 ? -5.454 -18.125 -2.586 1.00 80.06 184 SER A C 1
ATOM 1436 O O . SER A 1 184 ? -4.771 -17.126 -2.360 1.00 80.06 184 SER A O 1
ATOM 1438 N N . GLU A 1 185 ? -5.231 -18.912 -3.636 1.00 86.56 185 GLU A N 1
ATOM 1439 C CA . GLU A 1 185 ? -4.201 -18.641 -4.640 1.00 86.56 185 GLU A CA 1
ATOM 1440 C C . GLU A 1 185 ? -4.778 -17.925 -5.864 1.00 86.56 185 GLU A C 1
ATOM 1442 O O . GLU A 1 185 ? -5.857 -18.267 -6.353 1.00 86.56 185 GLU A O 1
ATOM 1447 N N . TYR A 1 186 ? -4.000 -16.991 -6.402 1.00 85.06 186 TYR A N 1
ATOM 1448 C CA . TYR A 1 186 ? -4.344 -16.194 -7.572 1.00 85.06 186 TYR A CA 1
ATOM 1449 C C . TYR A 1 186 ? -3.176 -16.153 -8.551 1.00 85.06 186 TYR A C 1
ATOM 1451 O O . TYR A 1 186 ? -2.006 -16.203 -8.164 1.00 85.06 186 TYR A O 1
ATOM 1459 N N . ASP A 1 187 ? -3.514 -16.040 -9.828 1.00 89.12 187 ASP A N 1
ATOM 1460 C CA . ASP A 1 187 ? -2.583 -15.979 -10.942 1.00 89.12 187 ASP A CA 1
ATOM 1461 C C . ASP A 1 187 ? -2.670 -14.609 -11.618 1.00 89.12 187 ASP A C 1
ATOM 1463 O O . ASP A 1 187 ? -3.759 -14.125 -11.936 1.00 89.12 187 ASP A O 1
ATOM 1467 N N . ILE A 1 188 ? -1.515 -13.998 -11.873 1.00 83.56 188 ILE A N 1
ATOM 1468 C CA . ILE A 1 188 ? -1.411 -12.731 -12.597 1.00 83.56 188 ILE A CA 1
ATOM 1469 C C . ILE A 1 188 ? -0.970 -13.024 -14.023 1.00 83.56 188 ILE A C 1
ATOM 1471 O O . ILE A 1 188 ? 0.102 -13.583 -14.259 1.00 83.56 188 ILE A O 1
ATOM 1475 N N . TYR A 1 189 ? -1.786 -12.607 -14.983 1.00 86.06 189 TYR A N 1
ATOM 1476 C CA . TYR A 1 189 ? -1.493 -12.734 -16.402 1.00 86.06 189 TYR A CA 1
ATOM 1477 C C . TYR A 1 189 ? -1.272 -11.371 -17.030 1.00 86.06 189 TYR A C 1
ATOM 1479 O O . TYR A 1 189 ? -2.005 -10.429 -16.744 1.00 86.06 189 TYR A O 1
ATOM 1487 N N . ILE A 1 190 ? -0.329 -11.320 -17.964 1.00 82.88 190 ILE A N 1
ATOM 1488 C CA . ILE A 1 190 ? -0.162 -10.212 -18.905 1.00 82.88 190 ILE A CA 1
ATOM 1489 C C . ILE A 1 190 ? -0.398 -10.723 -20.322 1.00 82.88 190 ILE A C 1
ATOM 1491 O O . ILE A 1 190 ? -0.083 -11.873 -20.644 1.00 82.88 190 ILE A O 1
ATOM 1495 N N . SER A 1 191 ? -0.986 -9.879 -21.157 1.00 85.31 191 SER A N 1
ATOM 1496 C CA . SER A 1 191 ? -1.320 -10.189 -22.540 1.00 85.31 191 SER A CA 1
ATOM 1497 C C . SER A 1 191 ? -0.914 -9.040 -23.447 1.00 85.31 191 SER A C 1
ATOM 1499 O O . SER A 1 191 ? -1.033 -7.876 -23.076 1.00 85.31 191 SER A O 1
ATOM 1501 N N . ASN A 1 192 ? -0.462 -9.379 -24.647 1.00 83.25 192 ASN A N 1
ATOM 1502 C CA . ASN A 1 192 ? -0.269 -8.426 -25.727 1.00 83.25 192 ASN A CA 1
ATOM 1503 C C . ASN A 1 192 ? -1.532 -8.449 -26.606 1.00 83.25 192 ASN A C 1
ATOM 1505 O O . ASN A 1 192 ? -1.688 -9.387 -27.395 1.00 83.25 192 ASN A O 1
ATOM 1509 N N . PRO A 1 193 ? -2.453 -7.474 -26.464 1.00 75.75 193 PRO A N 1
ATOM 1510 C CA . PRO A 1 193 ? -3.695 -7.450 -27.231 1.00 75.75 193 PRO A CA 1
ATOM 1511 C C . PRO A 1 193 ? -3.481 -7.021 -28.686 1.00 75.75 193 PRO A C 1
ATOM 1513 O O . PRO A 1 193 ? -4.415 -7.089 -29.482 1.00 75.75 193 PRO A O 1
ATOM 1516 N N . ALA A 1 194 ? -2.288 -6.535 -29.042 1.00 71.25 194 ALA A N 1
ATOM 1517 C CA . ALA A 1 194 ? -2.034 -6.006 -30.366 1.00 71.25 194 ALA A CA 1
ATOM 1518 C C . ALA A 1 194 ? -1.854 -7.125 -31.403 1.00 71.25 194 ALA A C 1
ATOM 1520 O O . ALA A 1 194 ? -1.099 -8.080 -31.212 1.00 71.25 194 ALA A O 1
ATOM 1521 N N . ASP A 1 195 ? -2.491 -6.930 -32.558 1.00 67.44 195 ASP A N 1
ATOM 1522 C CA . ASP A 1 195 ? -2.296 -7.741 -33.769 1.00 67.44 195 ASP A CA 1
ATOM 1523 C C . ASP A 1 195 ? -1.007 -7.364 -34.523 1.00 67.44 195 ASP A C 1
ATOM 1525 O O . ASP A 1 195 ? -0.618 -8.024 -35.490 1.00 67.44 195 ASP A O 1
ATOM 1529 N N . SER A 1 196 ? -0.349 -6.267 -34.130 1.00 58.81 196 SER A N 1
ATOM 1530 C CA . SER A 1 196 ? 0.882 -5.793 -34.761 1.00 58.81 196 SER A CA 1
ATOM 1531 C C . SER A 1 196 ? 2.056 -6.700 -34.404 1.00 58.81 196 SER A C 1
ATOM 1533 O O . SER A 1 196 ? 2.288 -6.973 -33.234 1.00 58.81 196 SER A O 1
ATOM 1535 N N . GLY A 1 197 ? 2.814 -7.124 -35.419 1.00 61.62 197 GLY A N 1
ATOM 1536 C CA . GLY A 1 197 ? 3.845 -8.171 -35.378 1.00 61.62 197 GLY A CA 1
ATOM 1537 C C . GLY A 1 197 ? 5.103 -7.926 -34.531 1.00 61.62 197 GLY A C 1
ATOM 1538 O O . GLY A 1 197 ? 6.139 -8.507 -34.846 1.00 61.62 197 GLY A O 1
ATOM 1539 N N . SER A 1 198 ? 5.057 -7.055 -33.525 1.00 68.88 198 SER A N 1
ATOM 1540 C CA . SER A 1 198 ? 6.182 -6.778 -32.635 1.00 68.88 198 SER A CA 1
ATOM 1541 C C . SER A 1 198 ? 5.948 -7.418 -31.275 1.00 68.88 198 SER A C 1
ATOM 1543 O O . SER A 1 198 ? 4.910 -7.204 -30.649 1.00 68.88 198 SER A O 1
ATOM 1545 N N . ASP A 1 199 ? 6.935 -8.186 -30.826 1.00 73.88 199 ASP A N 1
ATOM 1546 C CA . ASP A 1 199 ? 6.986 -8.659 -29.451 1.00 73.88 199 ASP A CA 1
ATOM 1547 C C . ASP A 1 199 ? 7.010 -7.454 -28.507 1.00 73.88 199 ASP A C 1
ATOM 1549 O O . ASP A 1 199 ? 7.681 -6.448 -28.763 1.00 73.88 199 ASP A O 1
ATOM 1553 N N . VAL A 1 200 ? 6.280 -7.571 -27.406 1.00 73.44 200 VAL A N 1
ATOM 1554 C CA . VAL A 1 200 ? 6.270 -6.582 -26.338 1.00 73.44 200 VAL A CA 1
ATOM 1555 C C . VAL A 1 200 ? 7.113 -7.111 -25.197 1.00 73.44 200 VAL A C 1
ATOM 1557 O O . VAL A 1 200 ? 6.782 -8.130 -24.595 1.00 73.44 200 VAL A O 1
ATOM 1560 N N . SER A 1 201 ? 8.201 -6.415 -24.898 1.00 70.50 201 SER A N 1
ATOM 1561 C CA . SER A 1 201 ? 9.075 -6.749 -23.780 1.00 70.50 201 SER A CA 1
ATOM 1562 C C . SER A 1 201 ? 9.029 -5.648 -22.738 1.00 70.50 201 SER A C 1
ATOM 1564 O O . SER A 1 201 ? 8.882 -4.478 -23.085 1.00 70.50 201 SER A O 1
ATOM 1566 N N . GLY A 1 202 ? 9.176 -6.033 -21.478 1.00 70.25 202 GLY A N 1
ATOM 1567 C CA . GLY A 1 202 ? 9.155 -5.114 -20.355 1.00 70.25 202 GLY A CA 1
ATOM 1568 C C . GLY A 1 202 ? 9.588 -5.797 -19.067 1.00 70.25 202 GLY A C 1
ATOM 1569 O O . GLY A 1 202 ? 10.120 -6.909 -19.068 1.00 70.25 202 GLY A O 1
ATOM 1570 N N . TYR A 1 203 ? 9.343 -5.108 -17.967 1.00 68.75 203 TYR A N 1
ATOM 1571 C CA . TYR A 1 203 ? 9.670 -5.530 -16.613 1.00 68.75 203 TYR A CA 1
ATOM 1572 C C . TYR A 1 203 ? 8.397 -5.569 -15.777 1.00 68.75 203 TYR A C 1
ATOM 1574 O O . TYR A 1 203 ? 7.410 -4.961 -16.169 1.00 68.75 203 TYR A O 1
ATOM 1582 N N . PHE A 1 204 ? 8.403 -6.303 -14.668 1.00 67.62 204 PHE A N 1
ATOM 1583 C CA . PHE A 1 204 ? 7.255 -6.438 -13.774 1.00 67.62 204 PHE A CA 1
ATOM 1584 C C . PHE A 1 204 ? 7.673 -6.470 -12.311 1.00 67.62 204 PHE A C 1
ATOM 1586 O O . PHE A 1 204 ? 8.400 -7.374 -11.900 1.00 67.62 204 PHE A O 1
ATOM 1593 N N . ILE A 1 205 ? 7.149 -5.553 -11.506 1.00 62.09 205 ILE A N 1
ATOM 1594 C CA . ILE A 1 205 ? 7.209 -5.669 -10.046 1.00 62.09 205 ILE A CA 1
ATOM 1595 C C . ILE A 1 205 ? 5.818 -5.997 -9.539 1.00 62.09 205 ILE A C 1
ATOM 1597 O O . ILE A 1 205 ? 4.853 -5.369 -9.960 1.00 62.09 205 ILE A O 1
ATOM 1601 N N . LEU A 1 206 ? 5.758 -6.981 -8.645 1.00 63.06 206 LEU A N 1
ATOM 1602 C CA . LEU A 1 206 ? 4.609 -7.262 -7.804 1.00 63.06 206 LEU A CA 1
ATOM 1603 C C . LEU A 1 206 ? 4.871 -6.643 -6.435 1.00 63.06 206 LEU A C 1
ATOM 1605 O O . LEU A 1 206 ? 5.691 -7.174 -5.686 1.00 63.06 206 LEU A O 1
ATOM 1609 N N . GLU A 1 207 ? 4.161 -5.578 -6.091 1.00 59.12 207 GLU A N 1
ATOM 1610 C CA . GLU A 1 207 ? 4.033 -5.163 -4.695 1.00 59.12 207 GLU A CA 1
ATOM 1611 C C . GLU A 1 207 ? 2.628 -5.501 -4.210 1.00 59.12 207 GLU A C 1
ATOM 1613 O O . GLU A 1 207 ? 1.655 -5.296 -4.935 1.00 59.12 207 GLU A O 1
ATOM 1618 N N . LEU A 1 208 ? 2.544 -6.085 -3.014 1.00 57.44 208 LEU A N 1
ATOM 1619 C CA . LEU A 1 208 ? 1.288 -6.407 -2.353 1.00 57.44 208 LEU A CA 1
ATOM 1620 C C . LEU A 1 208 ? 1.116 -5.444 -1.183 1.00 57.44 208 LEU A C 1
ATOM 1622 O O . LEU A 1 208 ? 1.639 -5.704 -0.098 1.00 57.44 208 LEU A O 1
ATOM 1626 N N . LEU A 1 209 ? 0.382 -4.350 -1.387 1.00 56.34 209 LEU A N 1
ATOM 1627 C CA . LEU A 1 209 ? 0.067 -3.450 -0.282 1.00 56.34 209 LEU A CA 1
ATOM 1628 C C . LEU A 1 209 ? -1.085 -4.052 0.505 1.00 56.34 209 LEU A C 1
ATOM 1630 O O . LEU A 1 209 ? -2.238 -4.048 0.081 1.00 56.34 209 LEU A O 1
ATOM 1634 N N . LEU A 1 210 ? -0.733 -4.635 1.637 1.00 57.97 210 LEU A N 1
ATOM 1635 C CA . LEU A 1 210 ? -1.675 -5.239 2.558 1.00 57.97 210 LEU A CA 1
ATOM 1636 C C . LEU A 1 210 ? -2.295 -4.156 3.432 1.00 57.97 210 LEU A C 1
ATOM 1638 O O . LEU A 1 210 ? -1.600 -3.306 3.981 1.00 57.97 210 LEU A O 1
ATOM 1642 N N . THR A 1 211 ? -3.604 -4.213 3.595 1.00 60.47 211 THR A N 1
ATOM 1643 C CA . THR A 1 211 ? -4.290 -3.565 4.710 1.00 60.47 211 THR A CA 1
ATOM 1644 C C . THR A 1 211 ? -5.035 -4.625 5.490 1.00 60.47 211 THR A C 1
ATOM 1646 O O . THR A 1 211 ? -5.558 -5.578 4.922 1.00 60.47 211 THR A O 1
ATOM 1649 N N . GLU A 1 212 ? -5.063 -4.485 6.802 1.00 65.25 212 GLU A N 1
ATOM 1650 C CA . GLU A 1 212 ? -5.880 -5.319 7.664 1.00 65.25 212 GLU A CA 1
ATOM 1651 C C . GLU A 1 212 ? -7.057 -4.499 8.155 1.00 65.25 212 GLU A C 1
ATOM 1653 O O . GLU A 1 212 ? -6.878 -3.374 8.621 1.00 65.25 212 GLU A O 1
ATOM 1658 N N . ASN A 1 213 ? -8.259 -5.048 8.019 1.00 72.75 213 ASN A N 1
ATOM 1659 C CA . ASN A 1 213 ? -9.463 -4.423 8.532 1.00 72.75 213 ASN A CA 1
ATOM 1660 C C . ASN A 1 213 ? -10.050 -5.284 9.646 1.00 72.75 213 ASN A C 1
ATOM 1662 O O . ASN A 1 213 ? -10.408 -6.438 9.408 1.00 72.75 213 ASN A O 1
ATOM 1666 N N . ASP A 1 214 ? -10.195 -4.687 10.822 1.00 80.25 214 ASP A N 1
ATOM 1667 C CA . ASP A 1 214 ? -10.857 -5.294 11.967 1.00 80.25 214 ASP A CA 1
ATOM 1668 C C . ASP A 1 214 ? -12.108 -4.520 12.337 1.00 80.25 214 ASP A C 1
ATOM 1670 O O . ASP A 1 214 ? -12.167 -3.300 12.212 1.00 80.25 214 ASP A O 1
ATOM 1674 N N . SER A 1 215 ? -13.080 -5.221 12.909 1.00 86.31 215 SER A N 1
ATOM 1675 C CA . SER A 1 215 ? -14.277 -4.602 13.469 1.00 86.31 215 SER A CA 1
ATOM 1676 C C . SER A 1 215 ? -14.497 -5.051 14.907 1.00 86.31 215 SER A C 1
ATOM 1678 O O . SER A 1 215 ? -14.428 -6.250 15.193 1.00 86.31 215 SER A O 1
ATOM 1680 N N . ALA A 1 216 ? -14.841 -4.121 15.795 1.00 91.88 216 ALA A N 1
ATOM 1681 C CA . ALA A 1 216 ? -15.210 -4.413 17.175 1.00 91.88 216 ALA A CA 1
ATOM 1682 C C . ALA A 1 216 ? -16.590 -3.840 17.508 1.00 91.88 216 ALA A C 1
ATOM 1684 O O . ALA A 1 216 ? -16.815 -2.631 17.441 1.00 91.88 216 ALA A O 1
ATOM 1685 N N . GLN A 1 217 ? -17.505 -4.724 17.908 1.00 94.56 217 GLN A N 1
ATOM 1686 C CA . GLN A 1 217 ? -18.787 -4.342 18.498 1.00 94.56 217 GLN A CA 1
ATOM 1687 C C . GLN A 1 217 ? -18.582 -3.918 19.950 1.00 94.56 217 GLN A C 1
ATOM 1689 O O . GLN A 1 217 ? -17.799 -4.538 20.672 1.00 94.56 217 GLN A O 1
ATOM 1694 N N . PHE A 1 218 ? -19.323 -2.914 20.404 1.00 95.69 218 PHE A N 1
ATOM 1695 C CA . PHE A 1 218 ? -19.223 -2.428 21.773 1.00 95.69 218 PHE A CA 1
ATOM 1696 C C . PHE A 1 218 ? -20.577 -2.101 22.404 1.00 95.69 218 PHE A C 1
ATOM 1698 O O . PHE A 1 218 ? -21.536 -1.718 21.734 1.00 95.69 218 PHE A O 1
ATOM 1705 N N . THR A 1 219 ? -20.602 -2.188 23.735 1.00 95.38 219 THR A N 1
ATOM 1706 C CA . THR A 1 219 ? -21.682 -1.711 24.602 1.00 95.38 219 THR A CA 1
ATOM 1707 C C . THR A 1 219 ? -21.060 -0.929 25.752 1.00 95.38 219 THR A C 1
ATOM 1709 O O . THR A 1 219 ? -20.409 -1.506 26.622 1.00 95.38 219 THR A O 1
ATOM 1712 N N . LEU A 1 220 ? -21.265 0.385 25.767 1.00 95.38 220 LEU A N 1
ATOM 1713 C CA . LEU A 1 220 ? -2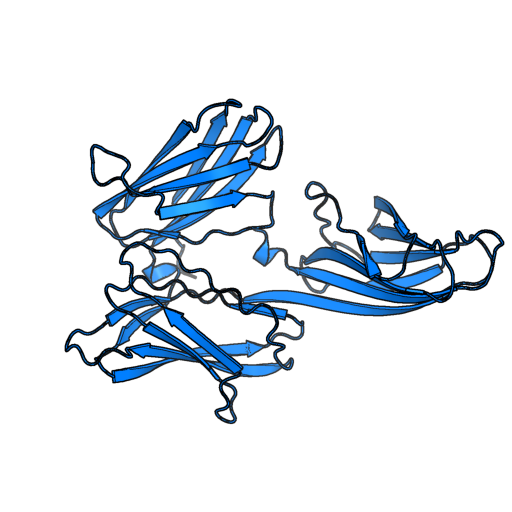0.805 1.280 26.820 1.00 95.38 220 LEU A CA 1
ATOM 1714 C C . LEU A 1 220 ? -21.937 1.544 27.819 1.00 95.38 220 LEU A C 1
ATOM 1716 O O . LEU A 1 220 ? -23.037 1.938 27.410 1.00 95.38 220 LEU A O 1
ATOM 1720 N N . PRO A 1 221 ? -21.692 1.377 29.129 1.00 95.06 221 PRO A N 1
ATOM 1721 C CA . PRO A 1 221 ? -22.641 1.785 30.156 1.00 95.06 221 PRO A CA 1
ATOM 1722 C C . PRO A 1 221 ? -22.846 3.310 30.157 1.00 95.06 221 PRO A C 1
ATOM 1724 O O . PRO A 1 221 ? -22.079 4.069 29.564 1.00 95.06 221 PRO A O 1
ATOM 1727 N N . ALA A 1 222 ? -23.891 3.777 30.845 1.00 94.31 222 ALA A N 1
ATOM 1728 C CA . ALA A 1 222 ? -24.169 5.203 31.051 1.00 94.31 222 ALA A CA 1
ATOM 1729 C C . ALA A 1 222 ? -23.248 5.819 32.130 1.00 94.31 222 ALA A C 1
ATOM 1731 O O . ALA A 1 222 ? -23.713 6.432 33.093 1.00 94.31 222 ALA A O 1
ATOM 1732 N N . ASP A 1 223 ? -21.939 5.622 31.987 1.00 93.19 223 ASP A N 1
ATOM 1733 C CA . ASP A 1 223 ? -20.885 6.205 32.815 1.00 93.19 223 ASP A CA 1
ATOM 1734 C C . ASP A 1 223 ? -19.721 6.690 31.939 1.00 93.19 223 ASP A C 1
ATOM 1736 O O . ASP A 1 223 ? -19.725 6.499 30.729 1.00 93.19 223 ASP A O 1
ATOM 1740 N N . LYS A 1 224 ? -18.745 7.376 32.542 1.00 91.31 224 LYS A N 1
ATOM 1741 C CA . LYS A 1 224 ? -17.585 7.932 31.827 1.00 91.31 224 LYS A CA 1
ATOM 1742 C C . LYS A 1 224 ? -16.305 7.121 32.038 1.00 91.31 224 LYS A C 1
ATOM 1744 O O . LYS A 1 224 ? -15.213 7.675 31.923 1.00 91.31 224 LYS A O 1
ATOM 1749 N N . LEU A 1 225 ? -16.408 5.850 32.429 1.00 93.50 225 LEU A N 1
ATOM 1750 C CA . LEU A 1 225 ? -15.229 5.013 32.623 1.00 93.50 225 LEU A CA 1
ATOM 1751 C C . LEU A 1 225 ? -14.768 4.439 31.276 1.00 93.50 225 LEU A C 1
ATOM 1753 O O . LEU A 1 225 ? -15.606 3.936 30.525 1.00 93.50 225 LEU A O 1
ATOM 1757 N N . PRO A 1 226 ? -13.457 4.463 30.974 1.00 94.06 226 PRO A N 1
ATOM 1758 C CA . PRO A 1 226 ? -12.922 3.795 29.794 1.00 94.06 226 PRO A CA 1
ATOM 1759 C C . PRO A 1 226 ? -13.255 2.301 29.807 1.00 94.06 226 PRO A C 1
ATOM 1761 O O . PRO A 1 226 ? -13.035 1.622 30.810 1.00 94.06 226 PRO A O 1
ATOM 1764 N N . GLN A 1 227 ? -13.764 1.795 28.686 1.00 95.31 227 GLN A N 1
ATOM 1765 C CA . GLN A 1 227 ? -14.032 0.376 28.463 1.00 95.31 227 GLN A CA 1
ATOM 1766 C C . GLN A 1 227 ? -13.141 -0.130 27.335 1.00 95.31 227 GLN A C 1
ATOM 1768 O O . GLN A 1 227 ? -13.203 0.412 26.234 1.00 95.31 227 GLN A O 1
ATOM 1773 N N . THR A 1 228 ? -12.346 -1.172 27.571 1.00 94.38 228 THR A N 1
ATOM 1774 C CA . THR A 1 228 ? -11.583 -1.823 26.498 1.00 94.38 228 THR A CA 1
ATOM 1775 C C . THR A 1 228 ? -12.537 -2.552 25.566 1.00 94.38 228 THR A C 1
ATOM 1777 O O . THR A 1 228 ? -13.244 -3.464 25.990 1.00 94.38 228 THR A O 1
ATOM 1780 N N . VAL A 1 229 ? -12.563 -2.139 24.302 1.00 92.88 229 VAL A N 1
ATOM 1781 C CA . VAL A 1 229 ? -13.449 -2.711 23.276 1.00 92.88 229 VAL A CA 1
ATOM 1782 C C . VAL A 1 229 ? -12.692 -3.550 22.264 1.00 92.88 229 VAL A C 1
ATOM 1784 O O . VAL A 1 229 ? -13.264 -4.454 21.663 1.00 92.88 229 VAL A O 1
ATOM 1787 N N . TYR A 1 230 ? -11.401 -3.277 22.091 1.00 89.56 230 TYR A N 1
ATOM 1788 C CA . TYR A 1 230 ? -10.557 -4.015 21.175 1.00 89.56 230 TYR A CA 1
ATOM 1789 C C . TYR A 1 230 ? -9.119 -4.049 21.692 1.00 89.56 230 TYR A C 1
ATOM 1791 O O . TYR A 1 230 ? -8.617 -3.061 22.230 1.00 89.56 230 TYR A O 1
ATOM 1799 N N . THR A 1 231 ? -8.466 -5.195 21.528 1.00 86.50 231 THR A N 1
ATOM 1800 C CA . THR A 1 231 ? -7.051 -5.380 21.846 1.00 86.50 231 THR A CA 1
ATOM 1801 C C . THR A 1 231 ? -6.399 -6.070 20.668 1.00 86.50 231 THR A C 1
ATOM 1803 O O . THR A 1 231 ? -6.858 -7.133 20.251 1.00 86.50 231 THR A O 1
ATOM 1806 N N . ARG A 1 232 ? -5.316 -5.485 20.158 1.00 80.06 232 ARG A N 1
ATOM 1807 C CA . ARG A 1 232 ? -4.584 -6.029 19.015 1.00 80.06 232 ARG A CA 1
ATOM 1808 C C . ARG A 1 232 ? -3.142 -6.318 19.395 1.00 80.06 232 ARG A C 1
ATOM 1810 O O . ARG A 1 232 ? -2.454 -5.482 19.985 1.00 80.06 232 ARG A O 1
ATOM 1817 N N . VAL A 1 233 ? -2.692 -7.508 19.015 1.00 74.44 233 VAL A N 1
ATOM 1818 C CA . VAL A 1 233 ? -1.281 -7.892 19.005 1.00 74.44 233 VAL A CA 1
ATOM 1819 C C . VAL A 1 233 ? -0.919 -8.103 17.547 1.00 74.44 233 VAL A C 1
ATOM 1821 O O . VAL A 1 233 ? -1.354 -9.087 16.950 1.00 74.44 233 VAL A O 1
ATOM 1824 N N . SER A 1 234 ? -0.175 -7.166 16.963 1.00 65.12 234 SER A N 1
ATOM 1825 C CA . SER A 1 234 ? 0.274 -7.339 15.586 1.00 65.12 234 SER A CA 1
ATOM 1826 C C . SER A 1 234 ? 1.425 -8.354 15.530 1.00 65.12 234 SER A C 1
ATOM 1828 O O . SER A 1 234 ? 2.350 -8.268 16.345 1.00 65.12 234 SER A O 1
ATOM 1830 N N . PRO A 1 235 ? 1.389 -9.338 14.610 1.00 54.69 235 PRO A N 1
ATOM 1831 C CA . PRO A 1 235 ? 2.494 -10.269 14.400 1.00 54.69 235 PRO A CA 1
ATOM 1832 C C . PRO A 1 235 ? 3.682 -9.637 13.650 1.00 54.69 235 PRO A C 1
ATOM 1834 O O . PRO A 1 235 ? 4.737 -10.268 13.561 1.00 54.69 235 PRO A O 1
ATOM 1837 N N . SER A 1 236 ? 3.524 -8.424 13.112 1.00 59.38 236 SER A N 1
ATOM 1838 C CA . SER A 1 236 ? 4.527 -7.691 12.330 1.00 59.38 236 SER A CA 1
ATOM 1839 C C . SER A 1 236 ? 4.555 -6.203 12.691 1.00 59.38 236 SER A C 1
ATOM 1841 O O . SER A 1 236 ? 3.734 -5.719 13.461 1.00 59.38 236 SER A O 1
ATOM 1843 N N . ASP A 1 237 ? 5.513 -5.460 12.138 1.00 63.22 237 ASP A N 1
ATOM 1844 C CA . ASP A 1 237 ? 5.489 -4.002 12.239 1.00 63.22 237 ASP A CA 1
ATOM 1845 C C . ASP A 1 237 ? 4.345 -3.475 11.356 1.00 63.22 237 ASP A C 1
ATOM 1847 O O . ASP A 1 237 ? 4.367 -3.641 10.137 1.00 63.22 237 ASP A O 1
ATOM 1851 N N . GLU A 1 238 ? 3.322 -2.877 11.963 1.00 67.12 238 GLU A N 1
ATOM 1852 C CA . GLU A 1 238 ? 2.154 -2.296 11.291 1.00 67.12 238 GLU A CA 1
ATOM 1853 C C . GLU A 1 238 ? 1.730 -1.005 11.991 1.00 67.12 238 GLU A C 1
ATOM 1855 O O . GLU A 1 238 ? 2.174 -0.718 13.103 1.00 67.12 238 GLU A O 1
ATOM 1860 N N . TYR A 1 239 ? 0.844 -0.252 11.347 1.00 71.62 239 TYR A N 1
ATOM 1861 C CA . TYR A 1 239 ? 0.389 1.059 11.785 1.00 71.62 239 TYR A CA 1
ATOM 1862 C C . TYR A 1 239 ? -1.114 1.183 11.617 1.00 71.62 239 TYR A C 1
ATOM 1864 O O . TYR A 1 239 ? -1.667 0.713 10.628 1.00 71.62 239 TYR A O 1
ATOM 1872 N N . ILE A 1 240 ? -1.788 1.845 12.554 1.00 77.44 240 ILE A N 1
ATOM 1873 C CA . ILE A 1 240 ? -3.189 2.218 12.358 1.00 77.44 240 ILE A CA 1
ATOM 1874 C C . ILE A 1 240 ? -3.269 3.405 11.407 1.00 77.44 240 ILE A C 1
ATOM 1876 O O . ILE A 1 240 ? -2.629 4.424 11.638 1.00 77.44 240 ILE A O 1
ATOM 1880 N N . THR A 1 241 ? -4.044 3.279 10.339 1.00 71.44 241 THR A N 1
ATOM 1881 C CA . THR A 1 241 ? -4.179 4.331 9.322 1.00 71.44 241 THR A CA 1
ATOM 1882 C C . THR A 1 241 ? -5.559 4.959 9.329 1.00 71.44 241 THR A C 1
ATOM 1884 O O . THR A 1 241 ? -5.717 6.111 8.925 1.00 71.44 241 THR A O 1
ATOM 1887 N N . LYS A 1 242 ? -6.574 4.243 9.824 1.00 81.00 242 LYS A N 1
ATOM 1888 C CA . LYS A 1 242 ? -7.928 4.783 9.956 1.00 81.00 242 LYS A CA 1
ATOM 1889 C C . LYS A 1 242 ? -8.717 4.067 11.040 1.00 81.00 242 LYS A C 1
ATOM 1891 O O . LYS A 1 242 ? -8.647 2.851 11.161 1.00 81.00 242 LYS A O 1
ATOM 1896 N N . VAL A 1 243 ? -9.543 4.817 11.757 1.00 87.50 243 VAL A N 1
ATOM 1897 C CA . VAL A 1 243 ? -10.631 4.280 12.576 1.00 87.50 243 VAL A CA 1
ATOM 1898 C C . VAL A 1 243 ? -11.930 4.940 12.161 1.00 87.50 243 VAL A C 1
ATOM 1900 O O . VAL A 1 243 ? -11.980 6.150 11.964 1.00 87.50 243 VAL A O 1
ATOM 1903 N N . THR A 1 244 ? -12.987 4.153 12.022 1.00 89.81 244 THR A N 1
ATOM 1904 C CA . THR A 1 244 ? -14.324 4.649 11.697 1.00 89.81 244 THR A CA 1
ATOM 1905 C C . THR A 1 244 ? -15.285 4.234 12.794 1.00 89.81 244 THR A C 1
ATOM 1907 O O . THR A 1 244 ? -15.354 3.057 13.140 1.00 89.81 244 THR A O 1
ATOM 1910 N N . LEU A 1 245 ? -16.067 5.180 13.313 1.00 94.38 245 LEU A N 1
ATOM 1911 C CA . LEU A 1 245 ? -17.251 4.837 14.093 1.00 94.38 245 LEU A CA 1
ATOM 1912 C C . LEU A 1 245 ? -18.359 4.422 13.131 1.00 94.38 245 LEU A C 1
ATOM 1914 O O . LEU A 1 245 ? -19.129 5.265 12.685 1.00 94.38 245 LEU A O 1
ATOM 1918 N N . ALA A 1 246 ? -18.396 3.144 12.763 1.00 87.12 246 ALA A N 1
ATOM 1919 C CA . ALA A 1 246 ? -19.312 2.627 11.751 1.00 87.12 246 ALA A CA 1
ATOM 1920 C C . ALA A 1 246 ? -20.776 2.810 12.172 1.00 87.12 246 ALA A C 1
ATOM 1922 O O . ALA A 1 246 ? -21.589 3.327 11.406 1.00 87.12 246 ALA A O 1
ATOM 1923 N N . GLU A 1 247 ? -21.087 2.465 13.423 1.00 91.50 247 GLU A N 1
ATOM 1924 C CA . GLU A 1 247 ? -22.432 2.551 13.988 1.00 91.50 247 GLU A CA 1
ATOM 1925 C C . GLU A 1 247 ? -22.384 3.017 15.446 1.00 91.50 247 GLU A C 1
ATOM 1927 O O . GLU A 1 247 ? -21.459 2.673 16.183 1.00 91.50 247 GLU A O 1
ATOM 1932 N N . ALA A 1 248 ? -23.392 3.780 15.876 1.00 93.38 248 ALA A N 1
ATOM 1933 C CA . ALA A 1 248 ? -23.598 4.152 17.274 1.00 93.38 248 ALA A CA 1
ATOM 1934 C C . ALA A 1 248 ? -25.081 4.435 17.551 1.00 93.38 248 ALA A C 1
ATOM 1936 O O . ALA A 1 248 ? -25.735 5.135 16.776 1.00 93.38 248 ALA A O 1
ATOM 1937 N N . SER A 1 249 ? -25.610 3.920 18.662 1.00 91.12 249 SER A N 1
ATOM 1938 C CA . SER A 1 249 ? -26.991 4.169 19.086 1.00 91.12 249 SER A CA 1
ATOM 1939 C C . SER A 1 249 ? -27.197 5.590 19.613 1.00 91.12 249 SER A C 1
ATOM 1941 O O . SER A 1 249 ? -28.265 6.151 19.402 1.00 91.12 249 SER A O 1
ATOM 1943 N N . ASP A 1 250 ? -26.178 6.155 20.270 1.00 90.06 250 ASP A N 1
ATOM 1944 C CA . ASP A 1 250 ? -26.154 7.497 20.861 1.00 90.06 250 ASP A CA 1
ATOM 1945 C C . ASP A 1 250 ? -24.712 8.051 20.851 1.00 90.06 250 ASP A C 1
ATOM 1947 O O . ASP A 1 250 ? -23.745 7.295 20.784 1.00 90.06 250 ASP A O 1
ATOM 1951 N N . LEU A 1 251 ? -24.548 9.378 20.877 1.00 90.12 251 LEU A N 1
ATOM 1952 C CA . LEU A 1 251 ? -23.262 10.080 20.688 1.00 90.12 251 LEU A CA 1
ATOM 1953 C C . LEU A 1 251 ? -23.132 11.299 21.623 1.00 90.12 251 LEU A C 1
ATOM 1955 O O . LEU A 1 251 ? -24.163 11.828 22.054 1.00 90.12 251 LEU A O 1
ATOM 1959 N N . PRO A 1 252 ? -21.913 11.809 21.918 1.00 95.06 252 PRO A N 1
ATOM 1960 C CA . PRO A 1 252 ? -20.589 11.389 21.418 1.00 95.06 252 PRO A CA 1
ATOM 1961 C C . PRO A 1 252 ? -19.893 10.261 22.205 1.00 95.06 252 PRO A C 1
ATOM 1963 O O . PRO A 1 252 ? -20.217 9.986 23.364 1.00 95.06 252 PRO A O 1
ATOM 1966 N N . VAL A 1 253 ? -18.886 9.643 21.574 1.00 96.06 253 VAL A N 1
ATOM 1967 C CA . VAL A 1 253 ? -17.967 8.657 22.182 1.00 96.06 253 VAL A CA 1
ATOM 1968 C C . VAL A 1 253 ? -16.514 9.074 21.961 1.00 96.06 253 VAL A C 1
ATOM 1970 O O . VAL A 1 253 ? -16.169 9.580 20.896 1.00 96.06 253 VAL A O 1
ATOM 1973 N N . ILE A 1 254 ? -15.649 8.853 22.949 1.00 96.88 254 ILE A N 1
ATOM 1974 C CA . ILE A 1 254 ? -14.210 9.123 22.843 1.00 96.88 254 ILE A CA 1
ATOM 1975 C C . ILE A 1 254 ? -13.478 7.795 22.671 1.00 96.88 254 ILE A C 1
ATOM 1977 O O . ILE A 1 254 ? -13.592 6.917 23.523 1.00 96.88 254 ILE A O 1
ATOM 1981 N N . LEU A 1 255 ? -12.716 7.660 21.591 1.00 95.69 255 LEU A N 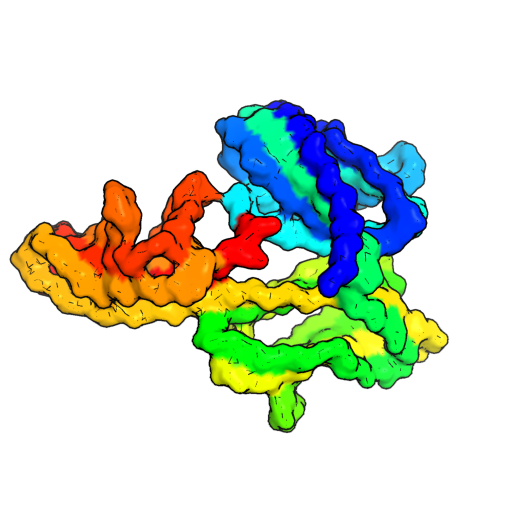1
ATOM 1982 C CA . LEU A 1 255 ? -11.726 6.607 21.407 1.00 95.69 255 LEU A CA 1
ATOM 1983 C C . LEU A 1 255 ? -10.425 7.016 22.069 1.00 95.69 255 LEU A C 1
ATOM 1985 O O . LEU A 1 255 ? -9.826 8.012 21.682 1.00 95.69 255 LEU A O 1
ATOM 1989 N N . GLN A 1 256 ? -9.985 6.216 23.031 1.00 94.38 256 GLN A N 1
ATOM 1990 C CA . GLN A 1 256 ? -8.676 6.307 23.648 1.00 94.38 256 GLN A CA 1
ATOM 1991 C C . GLN A 1 256 ? -7.816 5.129 23.180 1.00 94.38 256 GLN A C 1
ATOM 1993 O O . GLN A 1 256 ? -8.201 3.971 23.346 1.00 94.38 256 GLN A O 1
ATOM 1998 N N . ILE A 1 257 ? -6.650 5.417 22.606 1.00 89.19 257 ILE A N 1
ATOM 1999 C CA . ILE A 1 257 ? -5.694 4.408 22.136 1.00 89.19 257 ILE A CA 1
ATOM 2000 C C . ILE A 1 257 ? -4.473 4.448 23.042 1.00 89.19 257 ILE A C 1
ATOM 2002 O O . ILE A 1 257 ? -3.839 5.497 23.178 1.00 89.19 257 ILE A O 1
ATOM 2006 N N . THR A 1 258 ? -4.137 3.298 23.622 1.00 87.19 258 THR A N 1
ATOM 2007 C CA . THR A 1 258 ? -2.989 3.139 24.515 1.00 87.19 258 THR A CA 1
ATOM 2008 C C . THR A 1 258 ? -2.011 2.121 23.939 1.00 87.19 258 THR A C 1
ATOM 2010 O O . THR A 1 258 ? -2.372 0.963 23.726 1.00 87.19 258 THR A O 1
ATOM 2013 N N . ASN A 1 259 ? -0.763 2.542 23.721 1.00 79.88 259 ASN A N 1
ATOM 2014 C CA . ASN A 1 259 ? 0.341 1.688 23.272 1.00 79.88 259 ASN A CA 1
ATOM 2015 C C . ASN A 1 259 ? 1.605 2.026 24.085 1.00 79.88 259 ASN A C 1
ATOM 2017 O O . ASN A 1 259 ? 2.261 3.043 23.849 1.00 79.88 259 ASN A O 1
ATOM 2021 N N . GLY A 1 260 ? 1.925 1.198 25.083 1.00 78.81 260 GLY A N 1
ATOM 2022 C CA . GLY A 1 260 ? 2.973 1.506 26.061 1.00 78.81 260 GLY A CA 1
ATOM 2023 C C . GLY A 1 260 ? 2.628 2.744 26.900 1.00 78.81 260 GLY A C 1
ATOM 2024 O O . GLY A 1 260 ? 1.533 2.831 27.451 1.00 78.81 260 GLY A O 1
ATOM 2025 N N . ASP A 1 261 ? 3.557 3.701 26.986 1.00 77.94 261 ASP A N 1
ATOM 2026 C CA . ASP A 1 261 ? 3.371 4.967 27.720 1.00 77.94 261 ASP A CA 1
ATOM 2027 C C . ASP A 1 261 ? 2.575 6.022 26.928 1.00 77.94 261 ASP A C 1
ATOM 2029 O O . ASP A 1 261 ? 2.247 7.090 27.451 1.00 77.94 261 ASP A O 1
ATOM 2033 N N . LEU A 1 262 ? 2.286 5.751 25.654 1.00 76.38 262 LEU A N 1
ATOM 2034 C CA . LEU A 1 262 ? 1.590 6.678 24.777 1.00 76.38 262 LEU A CA 1
ATOM 2035 C C . LEU A 1 262 ? 0.077 6.503 24.898 1.00 76.38 262 LEU A C 1
ATOM 2037 O O . LEU A 1 262 ? -0.441 5.395 24.754 1.00 76.38 262 LEU A O 1
ATOM 2041 N N . VAL A 1 263 ? -0.619 7.621 25.110 1.00 84.75 263 VAL A N 1
ATOM 2042 C CA . VAL A 1 263 ? -2.081 7.697 25.163 1.00 84.75 263 VAL A CA 1
ATOM 2043 C C . VAL A 1 263 ? -2.549 8.782 24.207 1.00 84.75 263 VAL A C 1
ATOM 2045 O O . VAL A 1 263 ? -2.047 9.907 24.241 1.00 84.75 263 VAL A O 1
ATOM 2048 N N . MET A 1 264 ? -3.527 8.450 23.376 1.00 86.31 264 MET A N 1
ATOM 2049 C CA . MET A 1 264 ? -4.194 9.391 22.482 1.00 86.31 264 MET A CA 1
ATOM 2050 C C . MET A 1 264 ? -5.693 9.300 22.629 1.00 86.31 264 MET A C 1
ATOM 2052 O O . MET A 1 264 ? -6.212 8.233 22.944 1.00 86.31 264 MET A O 1
ATOM 2056 N N . GLU A 1 265 ? -6.376 10.395 22.319 1.00 92.50 265 GLU A N 1
ATOM 2057 C CA . GLU A 1 265 ? -7.827 10.459 22.369 1.00 92.50 265 GLU A CA 1
ATOM 2058 C C . GLU A 1 265 ? -8.388 11.154 21.129 1.00 92.50 265 GLU A C 1
ATOM 2060 O O . GLU A 1 265 ? -7.854 12.162 20.664 1.00 92.50 265 GLU A O 1
ATOM 2065 N N . HIS A 1 266 ? -9.492 10.623 20.616 1.00 93.69 266 HIS A N 1
ATOM 2066 C CA . HIS A 1 266 ? -10.297 11.251 19.581 1.00 93.69 266 HIS A CA 1
ATOM 2067 C C . HIS A 1 266 ? -11.778 11.146 19.927 1.00 93.69 266 HIS A C 1
ATOM 2069 O O . HIS A 1 266 ? -12.258 10.080 20.305 1.00 93.69 266 HIS A O 1
ATOM 2075 N N . GLU A 1 267 ? -12.517 12.240 19.766 1.00 96.06 267 GLU A N 1
ATOM 2076 C CA . GLU A 1 267 ? -13.956 12.275 20.009 1.00 96.06 267 GLU A CA 1
ATOM 2077 C C . GLU A 1 267 ? -14.746 12.173 18.699 1.00 96.06 267 GLU A C 1
ATOM 2079 O O . GLU A 1 267 ? -14.602 12.993 17.787 1.00 96.06 267 GLU A O 1
ATOM 2084 N N . PHE A 1 268 ? -15.623 11.173 18.634 1.00 95.62 268 PHE A N 1
ATOM 2085 C CA . PHE A 1 268 ? -16.582 10.987 17.556 1.00 95.62 268 PHE A CA 1
ATOM 2086 C C . PHE A 1 268 ? -17.933 11.602 17.930 1.00 95.62 268 PHE A C 1
ATOM 2088 O O . PHE A 1 268 ? -18.516 11.282 18.969 1.00 95.62 268 PHE A O 1
ATOM 2095 N N . PHE A 1 269 ? -18.465 12.441 17.043 1.00 93.75 269 PHE A N 1
ATOM 2096 C CA . PHE A 1 269 ? -19.729 13.160 17.217 1.00 93.75 269 PHE A CA 1
ATOM 2097 C C . PHE A 1 269 ? -20.864 12.618 16.348 1.00 93.75 269 PHE A C 1
ATOM 2099 O O . PHE A 1 269 ? -22.028 12.868 16.658 1.00 93.75 269 PHE A O 1
ATOM 2106 N N . ILE A 1 270 ? -20.541 11.904 15.264 1.00 90.44 270 ILE A N 1
ATOM 2107 C CA . ILE A 1 270 ? -21.503 11.300 14.327 1.00 90.44 270 ILE A CA 1
ATOM 2108 C C . ILE A 1 270 ? -21.057 9.885 13.929 1.00 90.44 270 ILE A C 1
ATOM 2110 O O . ILE A 1 270 ? -19.861 9.613 13.828 1.00 90.44 270 ILE A O 1
ATOM 2114 N N . ALA A 1 271 ? -22.012 8.990 13.662 1.00 91.56 271 ALA A N 1
ATOM 2115 C CA . ALA A 1 271 ? -21.718 7.713 13.011 1.00 91.56 271 ALA A CA 1
ATOM 2116 C C . ALA A 1 271 ? -21.243 7.953 11.565 1.00 91.56 271 ALA A C 1
ATOM 2118 O O . ALA A 1 271 ? -21.662 8.908 10.908 1.00 91.56 271 ALA A O 1
ATOM 2119 N N . GLY A 1 272 ? -20.339 7.106 11.086 1.00 84.12 272 GLY A N 1
ATOM 2120 C CA . GLY A 1 272 ? -19.595 7.265 9.839 1.00 84.12 272 GLY A CA 1
ATOM 2121 C C . GLY A 1 272 ? -18.406 8.229 9.923 1.00 84.12 272 GLY A C 1
ATOM 2122 O O . GLY A 1 272 ? -17.652 8.326 8.954 1.00 84.12 272 GLY A O 1
ATOM 2123 N N . GLN A 1 273 ? -18.205 8.935 11.046 1.00 89.44 273 GLN A N 1
ATOM 2124 C CA . GLN A 1 273 ? -17.031 9.790 11.220 1.00 89.44 273 GLN A CA 1
ATOM 2125 C C . GLN A 1 273 ? -15.758 8.943 11.233 1.00 89.44 273 GLN A C 1
ATOM 2127 O O . GLN A 1 273 ? -15.686 7.887 11.866 1.00 89.44 273 GLN A O 1
ATOM 2132 N N . GLN A 1 274 ? -14.753 9.447 10.524 1.00 88.56 274 GLN A N 1
ATOM 2133 C CA . GLN A 1 274 ? -13.444 8.832 10.394 1.00 88.56 274 GLN A CA 1
ATOM 2134 C C . GLN A 1 274 ? -12.428 9.627 11.203 1.00 88.56 274 GLN A C 1
ATOM 2136 O O . GLN A 1 274 ? -12.461 10.858 11.235 1.00 88.56 274 GLN A O 1
ATOM 2141 N N . TRP A 1 275 ? -11.515 8.901 11.824 1.00 88.06 275 TRP A N 1
ATOM 2142 C CA . TRP A 1 275 ? -10.310 9.426 12.428 1.00 88.06 275 TRP A CA 1
ATOM 2143 C C . TRP A 1 275 ? -9.107 8.782 11.757 1.00 88.06 275 TRP A C 1
ATOM 2145 O O . TRP A 1 275 ? -9.090 7.576 11.508 1.00 88.06 275 TRP A O 1
ATOM 2155 N N . GLN A 1 276 ? -8.104 9.594 11.472 1.00 80.25 276 GLN A N 1
ATOM 2156 C CA . GLN A 1 276 ? -6.803 9.152 11.004 1.00 80.25 276 GLN A CA 1
ATOM 2157 C C . GLN A 1 276 ? -5.773 9.773 11.944 1.00 80.25 276 GLN A C 1
ATOM 2159 O O . GLN A 1 276 ? -5.929 10.946 12.304 1.00 80.25 276 GLN A O 1
ATOM 2164 N N . PRO A 1 277 ? -4.766 9.016 12.391 1.00 70.12 277 PRO A N 1
ATOM 2165 C CA . PRO A 1 277 ? -3.684 9.611 13.149 1.00 70.12 277 PRO A CA 1
ATOM 2166 C C . PRO A 1 277 ? -2.888 10.589 12.285 1.00 70.12 277 PRO A C 1
ATOM 2168 O O . PRO A 1 277 ? -2.745 10.394 11.077 1.00 70.12 277 PRO A O 1
ATOM 2171 N N . ASP A 1 278 ? -2.352 11.633 12.915 1.00 60.62 278 ASP A N 1
ATOM 2172 C CA . ASP A 1 278 ? -1.460 12.571 12.238 1.00 60.62 278 ASP A CA 1
ATOM 2173 C C . ASP A 1 278 ? -0.230 11.828 11.689 1.00 60.62 278 ASP A C 1
ATOM 2175 O O . ASP A 1 278 ? 0.375 11.017 12.391 1.00 60.62 278 ASP A O 1
ATOM 2179 N N . GLN A 1 279 ? 0.183 12.155 10.458 1.00 51.88 279 GLN A N 1
ATOM 2180 C CA . GLN A 1 279 ? 1.278 11.487 9.724 1.00 51.88 279 GLN A CA 1
ATOM 2181 C C . GLN A 1 279 ? 2.642 11.506 10.447 1.00 51.88 279 GLN A C 1
ATOM 2183 O O . GLN A 1 279 ? 3.553 10.777 10.084 1.00 51.88 279 GLN A O 1
ATOM 2188 N N . ILE A 1 280 ? 2.819 12.337 11.478 1.00 44.66 280 ILE A N 1
ATOM 2189 C CA . ILE A 1 280 ? 4.054 12.392 12.283 1.00 44.66 280 ILE A CA 1
ATOM 2190 C C . ILE A 1 280 ? 4.094 11.257 13.323 1.00 44.66 280 ILE A C 1
ATOM 2192 O O . ILE A 1 280 ? 5.145 10.947 13.883 1.00 44.66 280 ILE A O 1
ATOM 2196 N N . VAL A 1 281 ? 2.955 10.614 13.583 1.00 49.66 281 VAL A N 1
ATOM 2197 C CA . VAL A 1 281 ? 2.788 9.613 14.634 1.00 49.66 281 VAL A CA 1
ATOM 2198 C C . VAL A 1 281 ? 2.455 8.261 14.011 1.00 49.66 281 VAL A C 1
ATOM 2200 O O . VAL A 1 281 ? 1.440 7.643 14.307 1.00 49.66 281 VAL A O 1
ATOM 2203 N N . TYR A 1 282 ? 3.315 7.769 13.127 1.00 51.50 282 TYR A N 1
ATOM 2204 C CA . TYR A 1 282 ? 3.254 6.369 12.729 1.00 51.50 282 TYR A CA 1
ATOM 2205 C C . TYR A 1 282 ? 3.616 5.505 13.962 1.00 51.50 282 TYR A C 1
ATOM 2207 O O . TYR A 1 282 ? 4.772 5.415 14.377 1.00 51.50 282 TYR A O 1
ATOM 2215 N N . PHE A 1 283 ? 2.602 4.909 14.607 1.00 55.50 283 PHE A N 1
ATOM 2216 C CA . PHE A 1 283 ? 2.742 3.993 15.751 1.00 55.50 283 PHE A CA 1
ATOM 2217 C C . PHE A 1 283 ? 3.351 2.657 15.358 1.00 55.50 283 PHE A C 1
ATOM 2219 O O . PHE A 1 283 ? 2.663 1.792 14.828 1.00 55.50 283 PHE A O 1
ATOM 2226 N N . LYS A 1 284 ? 4.607 2.429 15.729 1.00 53.38 284 LYS A N 1
ATOM 2227 C CA . LYS A 1 284 ? 5.143 1.072 15.724 1.00 53.38 284 LYS A CA 1
ATOM 2228 C C . LYS A 1 284 ? 4.466 0.258 16.843 1.00 53.38 284 LYS A C 1
ATOM 2230 O O . LYS A 1 284 ? 4.583 0.600 18.027 1.00 53.38 284 LYS A O 1
ATOM 2235 N N . PHE A 1 285 ? 3.719 -0.790 16.492 1.00 59.75 285 PHE A N 1
ATOM 2236 C CA . PHE A 1 285 ? 3.119 -1.711 17.464 1.00 59.75 285 PHE A CA 1
ATOM 2237 C C . PHE A 1 285 ? 4.186 -2.626 18.076 1.00 59.75 285 PHE A C 1
ATOM 2239 O O . PHE A 1 285 ? 4.463 -3.706 17.575 1.00 59.75 285 PHE A O 1
ATOM 2246 N N . ASN A 1 286 ? 4.785 -2.206 19.191 1.00 50.34 286 ASN A N 1
ATOM 2247 C CA . ASN A 1 286 ? 5.830 -2.993 19.863 1.00 50.34 286 ASN A CA 1
ATOM 2248 C C . ASN A 1 286 ? 5.273 -3.869 21.003 1.00 50.34 286 ASN A C 1
ATOM 2250 O O . ASN A 1 286 ? 6.012 -4.641 21.615 1.00 50.34 286 ASN A O 1
ATOM 2254 N N . SER A 1 287 ? 3.983 -3.715 21.325 1.00 59.97 287 SER A N 1
ATOM 2255 C CA . SER A 1 287 ? 3.294 -4.352 22.451 1.00 59.97 287 SER A CA 1
ATOM 2256 C C . SER A 1 287 ? 1.768 -4.310 22.278 1.00 59.97 287 SER A C 1
ATOM 2258 O O . SER A 1 287 ? 1.254 -3.552 21.457 1.00 59.97 287 SER A O 1
ATOM 2260 N N . GLU A 1 288 ? 1.059 -5.131 23.060 1.00 73.50 288 GLU A N 1
ATOM 2261 C CA . GLU A 1 288 ? -0.409 -5.227 23.129 1.00 73.50 288 GLU A CA 1
ATOM 2262 C C . GLU A 1 288 ? -1.066 -3.835 23.196 1.00 73.50 288 GLU A C 1
ATOM 2264 O O . GLU A 1 288 ? -1.007 -3.156 24.222 1.00 73.50 288 GLU A O 1
ATOM 2269 N N . THR A 1 289 ? -1.661 -3.393 22.084 1.00 82.81 289 THR A N 1
ATOM 2270 C CA . THR A 1 289 ? -2.329 -2.088 22.002 1.00 82.81 289 THR A CA 1
ATOM 2271 C C . THR A 1 289 ? -3.779 -2.232 22.411 1.00 82.81 289 THR A C 1
ATOM 2273 O O . THR A 1 289 ? -4.485 -3.121 21.928 1.00 82.81 289 THR A O 1
ATOM 2276 N N . GLN A 1 290 ? -4.221 -1.330 23.283 1.00 89.69 290 GLN A N 1
ATOM 2277 C CA . GLN A 1 290 ? -5.581 -1.306 23.799 1.00 89.69 290 GLN A CA 1
ATOM 2278 C C . GLN A 1 290 ? -6.355 -0.138 23.203 1.00 89.69 290 GLN A C 1
ATOM 2280 O O . GLN A 1 290 ? -5.910 1.011 23.234 1.00 89.69 290 GLN A O 1
ATOM 2285 N N . PHE A 1 291 ? -7.544 -0.449 22.705 1.00 91.31 291 PHE A N 1
ATOM 2286 C CA . PHE A 1 291 ? -8.514 0.514 22.217 1.00 91.31 291 PHE A CA 1
ATOM 2287 C C . PHE A 1 291 ? -9.651 0.566 23.227 1.00 91.31 291 PHE A C 1
ATOM 2289 O O . PHE A 1 291 ? -10.423 -0.387 23.388 1.00 91.31 291 PHE A O 1
ATOM 2296 N N . ASN A 1 292 ? -9.726 1.684 23.934 1.00 95.00 292 ASN A N 1
ATOM 2297 C CA . ASN A 1 292 ? -10.752 1.953 24.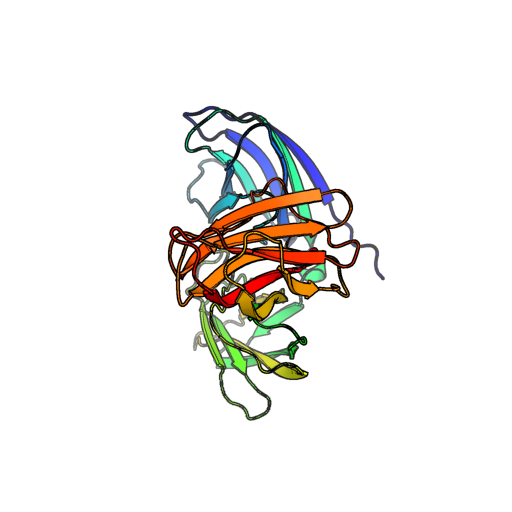919 1.00 95.00 292 ASN A CA 1
ATOM 2298 C C . ASN A 1 292 ? -11.765 2.943 24.347 1.00 95.00 292 ASN A C 1
ATOM 2300 O O . ASN A 1 292 ? -11.402 3.880 23.642 1.00 95.00 292 ASN A O 1
ATOM 2304 N N . LEU A 1 293 ? -13.034 2.771 24.691 1.00 96.50 293 LEU A N 1
ATOM 2305 C CA . LEU A 1 293 ? -14.075 3.752 24.423 1.00 96.50 293 LEU A CA 1
ATOM 2306 C C . LEU A 1 293 ? -14.590 4.343 25.735 1.00 96.50 293 LEU A C 1
ATOM 2308 O O . LEU A 1 293 ? -14.809 3.627 26.713 1.00 96.50 293 LEU A O 1
ATOM 2312 N N . ILE A 1 294 ? -14.806 5.655 25.743 1.00 97.06 294 ILE A N 1
ATOM 2313 C CA . ILE A 1 294 ? -15.422 6.397 26.843 1.00 97.06 294 ILE A CA 1
ATOM 2314 C C . ILE A 1 294 ? -16.727 6.990 26.326 1.00 97.06 294 ILE A C 1
ATOM 2316 O O . ILE A 1 294 ? -16.756 7.701 25.320 1.00 97.06 294 ILE A O 1
ATOM 2320 N N . ASN A 1 295 ? -17.821 6.720 27.028 1.00 96.19 295 ASN A N 1
ATOM 2321 C CA . ASN A 1 295 ? -19.106 7.319 26.709 1.00 96.19 295 ASN A CA 1
ATOM 2322 C C . ASN A 1 295 ? -19.120 8.791 27.150 1.00 96.19 295 ASN A C 1
ATOM 2324 O O . ASN A 1 295 ? -18.947 9.104 28.332 1.00 96.19 295 ASN A O 1
ATOM 2328 N N . ASN A 1 296 ? -19.325 9.698 26.192 1.00 95.62 296 ASN A N 1
ATOM 2329 C CA . ASN A 1 296 ? -19.355 11.138 26.435 1.00 95.62 296 ASN A CA 1
ATOM 2330 C C . ASN A 1 296 ? -20.706 11.782 26.076 1.00 95.62 296 ASN A C 1
ATOM 2332 O O . ASN A 1 296 ? -20.804 13.003 25.944 1.00 95.62 296 ASN A O 1
ATOM 2336 N N . THR A 1 297 ? -21.766 10.974 25.983 1.00 93.88 297 THR A N 1
ATOM 2337 C CA . THR A 1 297 ? -23.143 11.435 25.752 1.00 93.88 297 THR A CA 1
ATOM 2338 C C . THR A 1 297 ? -23.610 12.445 26.809 1.00 93.88 297 THR A C 1
ATOM 2340 O O . THR A 1 297 ? -23.192 12.432 27.973 1.00 93.88 297 THR A O 1
ATOM 2343 N N . SER A 1 298 ? -24.513 13.342 26.403 1.00 90.25 298 SER A N 1
ATOM 2344 C CA . SER A 1 298 ? -25.177 14.290 27.302 1.00 90.25 298 SER A CA 1
ATOM 2345 C C . SER A 1 298 ? -26.664 14.422 26.933 1.00 90.25 298 SER A C 1
ATOM 2347 O O . SER A 1 298 ? -26.966 14.998 25.885 1.00 90.25 298 SER A O 1
ATOM 2349 N N . PRO A 1 299 ? -27.606 13.927 27.766 1.00 91.88 299 PRO A N 1
ATOM 2350 C CA . PRO A 1 299 ? -27.389 13.218 29.035 1.00 91.88 299 PRO A CA 1
ATOM 2351 C C . PRO A 1 299 ? -26.726 11.843 28.842 1.00 91.88 299 PRO A C 1
ATOM 2353 O O . PRO A 1 299 ? -26.820 11.259 27.766 1.00 91.88 299 PRO A O 1
ATOM 2356 N N . LEU A 1 300 ? -26.092 11.317 29.901 1.00 92.75 300 LEU A N 1
ATOM 2357 C CA . LEU A 1 300 ? -25.473 9.988 29.863 1.00 92.75 300 LEU A CA 1
ATOM 2358 C C . LEU A 1 300 ? -26.525 8.907 29.594 1.00 92.75 300 LEU A C 1
ATOM 2360 O O . LEU A 1 300 ? -27.438 8.693 30.394 1.00 92.75 300 LEU A O 1
ATOM 2364 N N . THR A 1 301 ? -26.363 8.221 28.472 1.00 94.31 301 THR A N 1
ATOM 2365 C CA . THR A 1 301 ? -27.192 7.099 28.015 1.00 94.31 301 THR A CA 1
ATOM 2366 C C . THR A 1 301 ? -26.277 5.975 27.548 1.00 94.31 301 THR A C 1
ATOM 2368 O O . THR A 1 301 ? -25.146 6.235 27.156 1.00 94.31 301 THR A O 1
ATOM 2371 N N . ALA A 1 302 ? -26.703 4.716 27.667 1.00 93.88 302 ALA A N 1
ATOM 2372 C CA . ALA A 1 302 ? -25.871 3.598 27.223 1.00 93.88 302 ALA A CA 1
ATOM 2373 C C . ALA A 1 302 ? -25.690 3.647 25.699 1.00 93.88 302 ALA A C 1
ATOM 2375 O O . ALA A 1 302 ? -26.665 3.854 24.981 1.00 93.88 302 ALA A O 1
ATOM 2376 N N . VAL A 1 303 ? -24.470 3.414 25.218 1.00 95.56 303 VAL A N 1
ATOM 2377 C CA . VAL A 1 303 ? -24.150 3.479 23.786 1.00 95.56 303 VAL A CA 1
ATOM 2378 C C . VAL A 1 303 ? -23.776 2.096 23.287 1.00 95.56 303 VAL A C 1
ATOM 2380 O O . VAL A 1 303 ? -22.875 1.469 23.830 1.00 95.56 303 VAL A O 1
ATOM 2383 N N . ASN A 1 304 ? -24.433 1.628 22.234 1.00 96.50 304 ASN A N 1
ATOM 2384 C CA . ASN A 1 304 ? -24.006 0.446 21.492 1.00 96.50 304 ASN A CA 1
ATOM 2385 C C . ASN A 1 304 ? -23.501 0.874 20.125 1.00 96.50 304 ASN A C 1
ATOM 2387 O O . ASN A 1 304 ? -24.021 1.840 19.572 1.00 96.50 304 ASN A O 1
ATOM 2391 N N . GLY A 1 305 ? -22.536 0.160 19.566 1.00 96.00 305 GLY A N 1
ATOM 2392 C CA . GLY A 1 305 ? -22.020 0.509 18.254 1.00 96.00 305 GLY A CA 1
ATOM 2393 C C . GLY A 1 305 ? -20.928 -0.419 17.762 1.00 96.00 305 GLY A C 1
ATOM 2394 O O . GLY A 1 305 ? -20.653 -1.456 18.365 1.00 96.00 305 GLY A O 1
ATOM 2395 N N . GLN A 1 306 ? -20.296 0.001 16.673 1.00 95.62 306 GLN A N 1
ATOM 2396 C CA . GLN A 1 306 ? -19.206 -0.707 16.018 1.00 95.62 306 GLN A CA 1
ATOM 2397 C C . GLN A 1 306 ? -18.097 0.278 15.649 1.00 95.62 306 GLN A C 1
ATOM 2399 O O . GLN A 1 306 ? -18.364 1.338 15.079 1.00 95.62 306 GLN A O 1
ATOM 2404 N N . LEU A 1 307 ? -16.855 -0.092 15.955 1.00 94.38 307 LEU A N 1
ATOM 2405 C CA . LEU A 1 307 ? -15.662 0.537 15.396 1.00 94.38 307 LEU A CA 1
ATOM 2406 C C . LEU A 1 307 ? -15.068 -0.363 14.318 1.00 94.38 307 LEU A C 1
ATOM 2408 O O . LEU A 1 307 ? -14.919 -1.561 14.552 1.00 94.38 307 LEU A O 1
ATOM 2412 N N . ASP A 1 308 ? -14.671 0.242 13.204 1.00 89.00 308 ASP A N 1
ATOM 2413 C CA . ASP A 1 308 ? -13.844 -0.391 12.180 1.00 89.00 308 ASP A CA 1
ATOM 2414 C C . ASP A 1 308 ? -12.439 0.212 12.227 1.00 89.00 308 ASP A C 1
ATOM 2416 O O . ASP A 1 308 ? -12.282 1.437 12.244 1.00 89.00 308 ASP A O 1
ATOM 2420 N N . PHE A 1 309 ? -11.418 -0.635 12.234 1.00 85.94 309 PHE A N 1
ATOM 2421 C CA . PHE A 1 309 ? -10.009 -0.273 12.305 1.00 85.94 309 PHE A CA 1
ATOM 2422 C C . PHE A 1 309 ? -9.307 -0.731 11.034 1.00 85.94 309 PHE A C 1
ATOM 2424 O O . PHE A 1 309 ? -9.415 -1.892 10.659 1.00 85.94 309 PHE A O 1
ATOM 2431 N N . ILE A 1 310 ? -8.545 0.160 10.404 1.00 78.00 310 ILE A N 1
ATOM 2432 C CA . ILE A 1 310 ? -7.680 -0.174 9.274 1.00 78.00 310 ILE A CA 1
ATOM 2433 C C . ILE A 1 310 ? -6.226 -0.037 9.704 1.00 78.00 310 ILE A C 1
ATOM 2435 O O . ILE A 1 310 ? -5.816 1.013 10.213 1.00 78.00 310 ILE A O 1
ATOM 2439 N N . PHE A 1 311 ? -5.460 -1.095 9.461 1.00 77.25 311 PHE A N 1
ATOM 2440 C CA . PHE A 1 311 ? -4.032 -1.183 9.718 1.00 77.25 311 PHE A CA 1
ATOM 2441 C C . PHE A 1 311 ? -3.261 -1.413 8.419 1.00 77.25 311 PHE A C 1
ATOM 2443 O O . PHE A 1 311 ? -3.738 -2.112 7.529 1.00 77.25 311 PHE A O 1
ATOM 2450 N N . THR A 1 312 ? -2.059 -0.853 8.322 1.00 69.44 312 THR A N 1
ATOM 2451 C CA . THR A 1 312 ? -1.162 -0.990 7.169 1.00 69.44 312 THR A CA 1
ATOM 2452 C C . THR A 1 312 ? 0.223 -1.439 7.654 1.00 69.44 312 THR A C 1
ATOM 2454 O O . THR A 1 312 ? 0.762 -0.814 8.571 1.00 69.44 312 THR A O 1
ATOM 2457 N N . PRO A 1 313 ? 0.832 -2.496 7.086 1.00 65.06 313 PRO A N 1
ATOM 2458 C CA . PRO A 1 313 ? 2.183 -2.924 7.434 1.00 65.06 313 PRO A CA 1
ATOM 2459 C C . PRO A 1 313 ? 3.273 -1.899 7.141 1.00 65.06 313 PRO A C 1
ATOM 2461 O O . PRO A 1 313 ? 3.214 -1.160 6.163 1.00 65.06 313 PRO A O 1
ATOM 2464 N N . HIS A 1 314 ? 4.323 -1.922 7.960 1.00 56.28 314 HIS A N 1
ATOM 2465 C CA . HIS A 1 314 ? 5.497 -1.060 7.843 1.00 56.28 314 HIS A CA 1
ATOM 2466 C C . HIS A 1 314 ? 6.250 -1.250 6.535 1.00 56.28 314 HIS A C 1
ATOM 2468 O O . HIS A 1 314 ? 6.714 -0.277 5.952 1.00 56.28 314 HIS A O 1
ATOM 2474 N N . ASN A 1 315 ? 6.297 -2.481 6.030 1.00 49.16 315 ASN A N 1
ATOM 2475 C CA . ASN A 1 315 ? 6.935 -2.795 4.756 1.00 49.16 315 ASN A CA 1
ATOM 2476 C C . ASN A 1 315 ? 6.207 -2.198 3.545 1.00 49.16 315 ASN A C 1
ATOM 2478 O O . ASN A 1 315 ? 6.684 -2.414 2.442 1.00 49.16 315 ASN A O 1
ATOM 2482 N N . ASN A 1 316 ? 5.076 -1.511 3.734 1.00 45.72 316 ASN A N 1
ATOM 2483 C CA . ASN A 1 316 ? 4.391 -0.715 2.713 1.00 45.72 316 ASN A CA 1
ATOM 2484 C C . ASN A 1 316 ? 4.631 0.798 2.909 1.00 45.72 316 ASN A C 1
ATOM 2486 O O . ASN A 1 316 ? 4.088 1.597 2.158 1.00 45.72 316 ASN A O 1
ATOM 2490 N N . MET A 1 317 ? 5.398 1.178 3.941 1.00 37.50 317 MET A N 1
ATOM 2491 C CA . MET A 1 317 ? 5.681 2.556 4.368 1.00 37.50 317 MET A CA 1
ATOM 2492 C C . MET A 1 317 ? 7.188 2.894 4.471 1.00 37.50 317 MET A C 1
ATOM 2494 O O . MET A 1 317 ? 7.508 4.067 4.638 1.00 37.50 317 MET A O 1
ATOM 2498 N N . GLU A 1 318 ? 8.100 1.901 4.402 1.00 36.53 318 GLU A N 1
ATOM 2499 C CA . GLU A 1 318 ? 9.559 2.105 4.126 1.00 36.53 318 GLU A CA 1
ATOM 2500 C C . GLU A 1 318 ? 9.851 2.375 2.638 1.00 36.53 318 GLU A C 1
ATOM 2502 O O . GLU A 1 318 ? 10.979 2.171 2.151 1.00 36.53 318 GLU A O 1
#

Secondary structure (DSSP, 8-state):
------EEEEEEEE-BTTB-EEEEEEE-SS-EEEEEEEEEESSS-EEEEEEE--SS----EEEEEEEPTTT----EEE-TT-EEEEEEE-SSS--EEEEEEEEEEHHHHSEEEEE-TT-EEEEEEEEPPSSS-EEEE-----SS-EEEEEEETT--EEEEEEEPP-TT-------TT-PPPTT-EEEEEEE----SS--EEEEE--EEEE-EEEEEEEEE-SS---EEEEEE--SSSEEEEEEEEEEESSS-EEEEEEETTEEEEEEE-STT-EE---TT------S-EEEEEEE--SS---EEEEEEEEEEEGGGT-

Radius of gyration: 23.22 Å; chains: 1; bounding box: 51×52×68 Å

Organism: NCBI:txid2494701

pLDDT: mean 72.05, std 16.42, range [29.81, 97.06]

Foldseek 3Di:
DPPFPKPKDKWKDKDDQPDKDFGDKDAAQAWKKKWKAFPDKPDDDKKKWKFWDPPDDRDDRQDIDTDDHLFDTDTFIDHHGIMMTIIIHDNGHIMIGMMMMIMGHLVVQWDKDKAWAFDKDFRDKDAAAQAWDWFWFWFWQWQAKKKKFKAFPVGDTQDIDIDDDDNRHGGTGGPPPRTDDHRGMIIMMMGRHDPDGDMIITTTHTDIWGKHKDKWKDKAALAFDWDFGDKDDDPAFKFWFKKFQQDKPFDKKKKWKDQPPDIDIDIDGDHRDMDGDDSVCRDGRPDIMTIIMTGPGVNRDMMITMMMIMMTHSVSRD